Protein AF-A0A7S2K1K1-F1 (afdb_monomer_lite)

Foldseek 3Di:
DDDDPDPDPDDDPPPPDDCPDPQAAEDEDEDPVPPPPPPPDDPVVVVVVVVVVVVVVCVVCVVVRHDYAYQYDPPPVSCPPQCPPPDGGHNNVVVVSVVPGDDPPDDDDPPPVPPDDDPDDDDDDDDDDDDDDDDDDDDDDDDDDPDPDDDDDDPPPDDDDDDDDDDDDDDDDDDPVVVVVLVVLVVVLVVQVVVLVVVVVVVPDDPVVSVVSVVVSVVSVVVSVVVVCPPPPPPPPPPPDDD

pLDDT: mean 71.83, std 20.85, range [29.19, 96.38]

Organism: NCBI:txid163516

Radius of gyration: 29.03 Å; chains: 1; bounding box: 84×70×61 Å

Secondary structure (DSSP, 8-state):
--------S---S---S----S---EEEEE--TTS---TTS-HHHHHHHHHHHHHHHHHHHHHTT-EEEEE----TTGGGSSTT-SS--HHHHHHHHHHH---TT-------TTSSS-S--PPPPPPPPPPPP------------------------------------------HHHHHHHHHHHHHHHHHHHHHHHHHHTT-S-HHHHHHHHHHHHHHHHHHHHHS---------------

InterPro domains:
  IPR019341 Alpha/gamma-adaptin-binding protein p34 [PTHR14659] (58-236)

Sequence (243 aa):
CVKAFENNNNHNDNLVGCSYGDTLRLCIALDSGNDKHGKGVDENKAEAAYENEYGRRVLWCLDHGFEYIEACNLSDTSVLVGHDVREKEGFARVVEAIGSTIWTSATMHLNSSSSSRGAGNKPAAVPVAPPVNDVAAVVSKVAIAVDDDNNVSGNTCTYSARTTTTETEPIEFIDDTQTANALDSLEQLMGEAAAVRKEAMSGNLPDEVRRQRAEETAMKLVNLLGSMDFGDEEEEEDDDDST

Structure (mmCIF, N/CA/C/O backbone):
data_AF-A0A7S2K1K1-F1
#
_entry.id   AF-A0A7S2K1K1-F1
#
loop_
_atom_site.group_PDB
_atom_site.id
_atom_site.type_symbol
_atom_site.label_atom_id
_atom_site.label_alt_id
_atom_site.label_comp_id
_atom_site.label_asym_id
_atom_site.label_entity_id
_atom_site.label_seq_id
_atom_site.pdbx_PDB_ins_code
_atom_site.Cartn_x
_atom_site.Cartn_y
_atom_site.Cartn_z
_atom_site.occupancy
_atom_site.B_iso_or_equiv
_atom_site.auth_seq_id
_atom_site.auth_comp_id
_atom_site.auth_asym_id
_atom_site.auth_atom_id
_atom_site.pdbx_PDB_model_num
ATOM 1 N N . CYS A 1 1 ? -0.747 -10.594 10.096 1.00 33.66 1 CYS A N 1
ATOM 2 C CA . CYS A 1 1 ? 0.595 -11.185 10.279 1.00 33.66 1 CYS A CA 1
ATOM 3 C C . CYS A 1 1 ? 1.268 -11.107 8.916 1.00 33.66 1 CYS A C 1
ATOM 5 O O . CYS A 1 1 ? 0.915 -11.889 8.047 1.00 33.66 1 CYS A O 1
ATOM 7 N N . VAL A 1 2 ? 2.083 -10.080 8.677 1.00 32.81 2 VAL A N 1
ATOM 8 C CA . VAL A 1 2 ? 2.765 -9.894 7.388 1.00 32.81 2 VAL A CA 1
ATOM 9 C C . VAL A 1 2 ? 4.062 -10.690 7.477 1.00 32.81 2 VAL A C 1
ATOM 11 O O . VAL A 1 2 ? 4.930 -10.342 8.272 1.00 32.81 2 VAL A O 1
ATOM 14 N N . LYS A 1 3 ? 4.161 -11.807 6.754 1.00 39.03 3 LYS A N 1
ATOM 15 C CA . LYS A 1 3 ? 5.440 -12.493 6.548 1.00 39.03 3 LYS A CA 1
ATOM 16 C C . LYS A 1 3 ? 5.981 -12.021 5.207 1.00 39.03 3 LYS A C 1
ATOM 18 O O . LYS A 1 3 ? 5.348 -12.273 4.187 1.00 39.03 3 LYS A O 1
ATOM 23 N N . ALA A 1 4 ? 7.110 -11.320 5.227 1.00 39.53 4 ALA A N 1
ATOM 24 C CA . ALA A 1 4 ? 7.860 -11.037 4.013 1.00 39.53 4 ALA A CA 1
ATOM 25 C C . ALA A 1 4 ? 8.336 -12.372 3.421 1.00 39.53 4 ALA A C 1
ATOM 27 O O . ALA A 1 4 ? 8.880 -13.215 4.138 1.00 39.53 4 ALA A O 1
ATOM 28 N N . PHE A 1 5 ? 8.062 -12.584 2.137 1.00 45.78 5 PHE A N 1
ATOM 29 C CA . PHE A 1 5 ? 8.484 -13.772 1.407 1.00 45.78 5 PHE A CA 1
ATOM 30 C C . PHE A 1 5 ? 9.940 -13.556 0.979 1.00 45.78 5 PHE A C 1
ATOM 32 O O . PHE A 1 5 ? 10.219 -13.065 -0.109 1.00 45.78 5 PHE A O 1
ATOM 39 N N . GLU A 1 6 ? 10.889 -13.849 1.866 1.00 42.34 6 GLU A N 1
ATOM 40 C CA . GLU A 1 6 ? 12.283 -13.979 1.445 1.00 42.34 6 GLU A CA 1
ATOM 41 C C . GLU A 1 6 ? 12.407 -15.258 0.615 1.00 42.34 6 GLU A C 1
ATOM 43 O O . GLU A 1 6 ? 11.889 -16.308 0.998 1.00 42.34 6 GLU A O 1
ATOM 48 N N . ASN A 1 7 ? 13.064 -15.153 -0.540 1.00 41.31 7 ASN A N 1
ATOM 49 C CA . ASN A 1 7 ? 13.164 -16.179 -1.578 1.00 41.31 7 ASN A CA 1
ATOM 50 C C . ASN A 1 7 ? 14.072 -17.354 -1.147 1.00 41.31 7 ASN A C 1
ATOM 52 O O . ASN A 1 7 ? 15.101 -17.641 -1.757 1.00 41.31 7 ASN A O 1
ATOM 56 N N . ASN A 1 8 ? 13.722 -18.009 -0.041 1.00 37.44 8 ASN A N 1
ATOM 57 C CA . ASN A 1 8 ? 14.416 -19.157 0.515 1.00 37.44 8 ASN A CA 1
ATOM 58 C C . ASN A 1 8 ? 13.639 -20.419 0.126 1.00 37.44 8 ASN A C 1
ATOM 60 O O . ASN A 1 8 ? 12.595 -20.723 0.698 1.00 37.44 8 ASN A O 1
ATOM 64 N N . ASN A 1 9 ? 14.178 -21.179 -0.831 1.00 43.47 9 ASN A N 1
ATOM 65 C CA . ASN A 1 9 ? 13.639 -22.444 -1.364 1.00 43.47 9 ASN A CA 1
ATOM 66 C C . ASN A 1 9 ? 13.550 -23.606 -0.340 1.00 43.47 9 ASN A C 1
ATOM 68 O O . ASN A 1 9 ? 13.491 -24.769 -0.724 1.00 43.47 9 ASN A O 1
ATOM 72 N N . ASN A 1 10 ? 13.520 -23.317 0.962 1.00 48.47 10 ASN A N 1
ATOM 73 C CA . ASN A 1 10 ? 13.411 -24.293 2.041 1.00 48.47 10 ASN A CA 1
ATOM 74 C C . ASN A 1 10 ? 12.290 -23.883 3.015 1.00 48.47 10 ASN A C 1
ATOM 76 O O . ASN A 1 10 ? 12.566 -23.296 4.062 1.00 48.47 10 ASN A O 1
ATOM 80 N N . HIS A 1 11 ? 11.026 -24.194 2.714 1.00 49.00 11 HIS A N 1
ATOM 81 C CA . HIS A 1 11 ? 9.906 -24.046 3.660 1.00 49.00 11 HIS A CA 1
ATOM 82 C C . HIS A 1 11 ? 9.005 -25.289 3.598 1.00 49.00 11 HIS A C 1
ATOM 84 O O . HIS A 1 11 ? 8.511 -25.628 2.536 1.00 49.00 11 HIS A O 1
ATOM 90 N N . ASN A 1 12 ? 8.979 -26.131 4.639 1.00 43.66 12 ASN A N 1
ATOM 91 C CA . ASN A 1 12 ? 8.217 -26.016 5.901 1.00 43.66 12 ASN A CA 1
ATOM 92 C C . ASN A 1 12 ? 6.714 -26.327 5.737 1.00 43.66 12 ASN A C 1
ATOM 94 O O . ASN A 1 12 ? 5.871 -25.444 5.851 1.00 43.66 12 ASN A O 1
ATOM 98 N N . ASP A 1 13 ? 6.394 -27.619 5.610 1.00 52.94 13 ASP A N 1
ATOM 99 C CA . ASP A 1 13 ? 5.030 -28.188 5.576 1.00 52.94 13 ASP A CA 1
ATOM 100 C C . ASP A 1 13 ? 4.285 -28.199 6.934 1.00 52.94 13 ASP A C 1
ATOM 102 O O . ASP A 1 13 ? 3.216 -28.786 7.068 1.00 52.94 13 ASP A O 1
ATOM 106 N N . ASN A 1 14 ? 4.801 -27.550 7.981 1.00 45.47 14 ASN A N 1
ATOM 107 C CA . ASN A 1 14 ? 4.240 -27.658 9.339 1.00 45.47 14 ASN A CA 1
ATOM 108 C C . ASN A 1 14 ? 3.249 -26.541 9.730 1.00 45.47 14 ASN A C 1
ATOM 110 O O . ASN A 1 14 ? 3.096 -26.228 10.908 1.00 45.47 14 ASN A O 1
ATOM 114 N N . LEU A 1 15 ? 2.526 -25.957 8.770 1.00 54.81 15 LEU A N 1
ATOM 115 C CA . LEU A 1 15 ? 1.433 -24.996 9.028 1.00 54.81 15 LEU A CA 1
ATOM 116 C C . LEU A 1 15 ? 0.057 -25.666 9.229 1.00 54.81 15 LEU A C 1
ATOM 118 O O . LEU A 1 15 ? -0.988 -25.028 9.110 1.00 54.81 15 LEU A O 1
ATOM 122 N N . VAL A 1 16 ? 0.048 -26.952 9.585 1.00 53.56 16 VAL A N 1
ATOM 123 C CA . VAL A 1 16 ? -1.156 -27.718 9.922 1.00 53.56 16 VAL A CA 1
ATOM 124 C C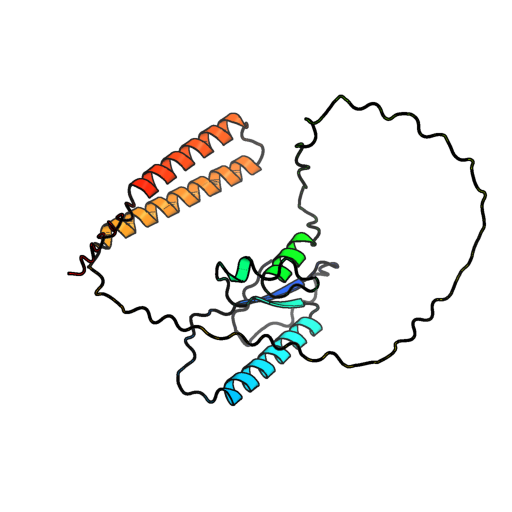 . VAL A 1 16 ? -1.546 -27.422 11.373 1.00 53.56 16 VAL A C 1
ATOM 126 O O . VAL A 1 16 ? -1.010 -28.026 12.297 1.00 53.56 16 VAL A O 1
ATOM 129 N N . GLY A 1 17 ? -2.476 -26.493 11.612 1.00 48.97 17 GLY A N 1
ATOM 130 C CA . GLY A 1 17 ? -3.111 -26.434 12.937 1.00 48.97 17 GLY A CA 1
ATOM 131 C C . GLY A 1 17 ? -3.911 -25.190 13.295 1.00 48.97 17 GLY A C 1
ATOM 132 O O . GLY A 1 17 ? -4.811 -25.284 14.124 1.00 48.97 17 GLY A O 1
ATOM 133 N N . CYS A 1 18 ? -3.661 -24.040 12.673 1.00 50.69 18 CYS A N 1
ATOM 134 C CA . CYS A 1 18 ? -4.525 -22.882 12.882 1.00 50.69 18 CYS A CA 1
ATOM 135 C C . CYS A 1 18 ? -5.616 -22.891 11.815 1.00 50.69 18 CYS A C 1
ATOM 137 O O . CYS A 1 18 ? -5.349 -22.599 10.652 1.00 50.69 18 CYS A O 1
ATOM 139 N N . SER A 1 19 ? -6.854 -23.212 12.199 1.00 51.00 19 SER A N 1
ATOM 140 C CA . SER A 1 19 ? -8.027 -22.885 11.387 1.00 51.00 19 SER A CA 1
ATOM 141 C C . SER A 1 19 ? -8.177 -21.362 11.384 1.00 51.00 19 SER A C 1
ATOM 143 O O . SER A 1 19 ? -8.942 -20.791 12.162 1.00 51.00 19 SER A O 1
ATOM 145 N N . TYR A 1 20 ? -7.373 -20.673 10.577 1.00 53.81 20 TYR A N 1
ATOM 146 C CA . TYR A 1 20 ? -7.657 -19.285 10.249 1.00 53.81 20 TYR A CA 1
ATOM 147 C C . TYR A 1 20 ? -9.044 -19.308 9.608 1.00 53.81 20 TYR A C 1
ATOM 149 O O . TYR A 1 20 ? -9.247 -20.070 8.662 1.00 53.81 20 TYR A O 1
ATOM 157 N N . GLY A 1 21 ? -10.003 -18.586 10.189 1.00 58.19 21 GLY A N 1
ATOM 158 C CA . GLY A 1 21 ? -11.370 -18.545 9.675 1.00 58.19 21 GLY A CA 1
ATOM 159 C C . GLY A 1 21 ? -11.429 -17.996 8.246 1.00 58.19 21 GLY A C 1
ATOM 160 O O . GLY A 1 21 ? -10.398 -17.772 7.614 1.00 58.19 21 GLY A O 1
ATOM 161 N N . ASP A 1 22 ? -12.640 -17.702 7.776 1.00 66.94 22 ASP A N 1
ATOM 162 C CA . ASP A 1 22 ? -12.968 -17.094 6.466 1.00 66.94 22 ASP A CA 1
ATOM 163 C C . ASP A 1 22 ? -12.322 -15.711 6.198 1.00 66.94 22 ASP A C 1
ATOM 165 O O . ASP A 1 22 ? -12.722 -14.963 5.311 1.00 66.94 22 ASP A O 1
ATOM 169 N N . THR A 1 23 ? -11.315 -15.326 6.978 1.00 73.12 23 THR A N 1
ATOM 170 C CA . THR A 1 23 ? -10.500 -14.140 6.755 1.00 73.12 23 THR A CA 1
ATOM 171 C C . THR A 1 23 ? -9.715 -14.253 5.456 1.00 73.12 23 THR A C 1
ATOM 173 O O . THR A 1 23 ? -8.912 -15.174 5.284 1.00 73.12 23 THR A O 1
ATOM 176 N N . LEU A 1 24 ? -9.919 -13.259 4.593 1.00 81.69 24 LEU A N 1
ATOM 177 C CA . LEU A 1 24 ? -9.188 -13.045 3.354 1.00 81.69 24 LEU A CA 1
ATOM 178 C C . LEU A 1 24 ? -7.673 -13.095 3.595 1.00 81.69 24 LEU A C 1
ATOM 180 O O . LEU A 1 24 ? -7.156 -12.471 4.528 1.00 81.69 24 LEU A O 1
ATOM 184 N N . ARG A 1 25 ? -6.957 -13.841 2.750 1.00 89.06 25 ARG A N 1
ATOM 185 C CA . ARG A 1 25 ? -5.499 -13.968 2.811 1.00 89.06 25 ARG A CA 1
ATOM 186 C C . ARG A 1 25 ? -4.907 -13.418 1.526 1.00 89.06 25 ARG A C 1
ATOM 188 O O . ARG A 1 25 ? -5.223 -13.906 0.450 1.00 89.06 25 ARG A O 1
ATOM 195 N N . LEU A 1 26 ? -4.045 -12.417 1.648 1.00 92.88 26 LEU A N 1
ATOM 196 C CA . LEU A 1 26 ? -3.408 -11.768 0.505 1.00 92.88 26 LEU A CA 1
ATOM 197 C C . LEU A 1 26 ? -1.950 -12.214 0.394 1.00 92.88 26 LEU A C 1
ATOM 199 O O . LEU A 1 26 ? -1.232 -12.235 1.398 1.00 92.88 26 LEU A O 1
ATOM 203 N N . CYS A 1 27 ? -1.515 -12.537 -0.820 1.00 94.25 27 CYS A N 1
ATOM 204 C CA . CYS A 1 27 ? -0.112 -12.662 -1.190 1.00 94.25 27 CYS A CA 1
ATOM 205 C C . CYS A 1 27 ? 0.227 -11.497 -2.120 1.00 94.25 27 CYS A C 1
ATOM 207 O O . CYS A 1 27 ? -0.279 -11.426 -3.236 1.00 94.25 27 CYS A O 1
ATOM 209 N N . ILE A 1 28 ? 1.034 -10.556 -1.631 1.00 94.69 28 ILE A N 1
ATOM 210 C CA . ILE A 1 28 ? 1.344 -9.318 -2.347 1.00 94.69 28 ILE A CA 1
ATOM 211 C C . ILE A 1 28 ? 2.775 -9.417 -2.865 1.00 94.69 28 ILE A C 1
ATOM 213 O O . ILE A 1 28 ? 3.712 -9.513 -2.068 1.00 94.69 28 ILE A O 1
ATOM 217 N N . ALA A 1 29 ? 2.938 -9.390 -4.184 1.00 92.62 29 ALA A N 1
ATOM 218 C CA . A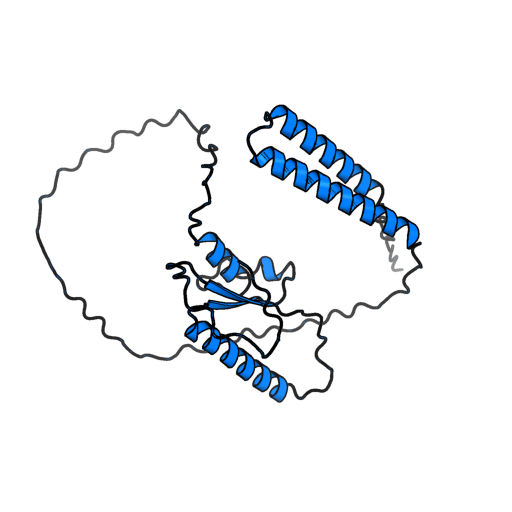LA A 1 29 ? 4.245 -9.241 -4.809 1.00 92.62 29 ALA A CA 1
ATOM 219 C C . ALA A 1 29 ? 4.567 -7.750 -4.944 1.00 92.62 29 ALA A C 1
ATOM 221 O O . ALA A 1 29 ? 3.758 -6.991 -5.475 1.00 92.62 29 ALA A O 1
ATOM 222 N N . LEU A 1 30 ? 5.734 -7.344 -4.440 1.00 90.00 30 LEU A N 1
ATOM 223 C CA . LEU A 1 30 ? 6.257 -5.988 -4.576 1.00 90.00 30 LEU A CA 1
ATOM 224 C C . LEU A 1 30 ? 7.397 -6.016 -5.584 1.00 90.00 30 LEU A C 1
ATOM 226 O O . LEU A 1 30 ? 8.400 -6.695 -5.355 1.00 90.00 30 LEU A O 1
ATOM 230 N N . ASP A 1 31 ? 7.242 -5.276 -6.676 1.00 83.31 31 ASP A N 1
ATOM 231 C CA . ASP A 1 31 ? 8.334 -5.080 -7.618 1.00 83.31 31 ASP A CA 1
ATOM 232 C C . ASP A 1 31 ? 9.212 -3.919 -7.141 1.00 83.31 31 ASP A C 1
ATOM 234 O O . ASP A 1 31 ? 8.763 -2.774 -7.012 1.00 83.31 31 ASP A O 1
ATOM 238 N N . SER A 1 32 ? 10.468 -4.230 -6.832 1.00 76.19 32 SER A N 1
ATOM 239 C CA . SER A 1 32 ? 11.470 -3.218 -6.520 1.00 76.19 32 SER A CA 1
ATOM 240 C C . SER A 1 32 ? 11.936 -2.644 -7.849 1.00 76.19 32 SER A C 1
ATOM 242 O O . SER A 1 32 ? 12.931 -3.106 -8.397 1.00 76.19 32 SER A O 1
ATOM 244 N N . GLY A 1 33 ? 11.227 -1.641 -8.374 1.00 65.69 33 GLY A N 1
ATOM 245 C CA . GLY A 1 33 ? 11.488 -1.008 -9.679 1.00 65.69 33 GLY A CA 1
ATOM 246 C C . GLY A 1 33 ? 12.890 -0.396 -9.887 1.00 65.69 33 GLY A C 1
ATOM 247 O O . GLY A 1 33 ? 13.098 0.355 -10.835 1.00 65.69 33 GLY A O 1
ATOM 248 N N . ASN A 1 34 ? 13.856 -0.700 -9.017 1.00 61.84 34 ASN A N 1
ATOM 249 C CA . ASN A 1 34 ? 15.268 -0.356 -9.128 1.00 61.84 34 ASN A CA 1
ATOM 250 C C . ASN A 1 34 ? 16.073 -1.307 -10.019 1.00 61.84 34 ASN A C 1
ATOM 252 O O . ASN A 1 34 ? 17.198 -0.959 -10.394 1.00 61.84 34 ASN A O 1
ATOM 256 N N . ASP A 1 35 ? 15.524 -2.459 -10.405 1.00 57.12 35 ASP A N 1
ATOM 257 C CA . ASP A 1 35 ? 16.203 -3.355 -11.335 1.00 57.12 35 ASP A CA 1
ATOM 258 C C . ASP A 1 35 ? 16.034 -2.829 -12.760 1.00 57.12 35 ASP A C 1
ATOM 260 O O . ASP A 1 35 ? 15.178 -3.248 -13.543 1.00 57.12 35 ASP A O 1
ATOM 264 N N . LYS A 1 36 ? 16.889 -1.850 -13.083 1.00 51.69 36 LYS A N 1
ATOM 265 C CA . LYS A 1 36 ? 17.152 -1.373 -14.440 1.00 51.69 36 LYS A CA 1
ATOM 266 C C . LYS A 1 36 ? 17.254 -2.600 -15.336 1.00 51.69 36 LYS A C 1
ATOM 268 O O . LYS A 1 36 ? 18.247 -3.322 -15.255 1.00 51.69 36 LYS A O 1
ATOM 273 N N . HIS A 1 37 ? 16.226 -2.820 -16.159 1.00 51.69 37 HIS A N 1
ATOM 274 C CA . HIS A 1 37 ? 16.197 -3.850 -17.188 1.00 51.69 37 HIS A CA 1
ATOM 275 C C . HIS A 1 37 ? 17.573 -3.905 -17.841 1.00 51.69 37 HIS A C 1
ATOM 277 O O . HIS A 1 37 ? 18.008 -2.938 -18.475 1.00 51.69 37 HIS A O 1
ATOM 283 N N . GLY A 1 38 ? 18.297 -4.997 -17.583 1.00 56.53 38 GLY A N 1
ATOM 284 C CA . GLY A 1 38 ? 19.647 -5.182 -18.081 1.00 56.53 38 GLY A CA 1
ATOM 285 C C . GLY A 1 38 ? 19.607 -5.027 -19.592 1.00 56.53 38 GLY A C 1
ATOM 286 O O . GLY A 1 38 ? 19.052 -5.878 -20.284 1.00 56.53 38 GLY A O 1
ATOM 287 N N . LYS A 1 39 ? 20.139 -3.908 -20.095 1.00 60.94 39 LYS A N 1
ATOM 288 C CA . LYS A 1 39 ? 20.197 -3.611 -21.527 1.00 60.94 39 LYS A CA 1
ATOM 289 C C . LYS A 1 39 ? 20.859 -4.796 -22.234 1.00 60.94 39 LYS A C 1
ATOM 291 O O . LYS A 1 39 ? 22.066 -4.980 -22.101 1.00 60.94 39 LYS A O 1
ATOM 296 N N . GLY A 1 40 ? 20.076 -5.587 -22.969 1.00 68.19 40 GLY A N 1
ATOM 297 C CA . GLY A 1 40 ? 20.585 -6.656 -23.833 1.00 68.19 40 GLY A CA 1
ATOM 298 C C . GLY A 1 40 ? 20.019 -8.061 -23.619 1.00 68.19 40 GLY A C 1
ATOM 299 O O . GLY A 1 40 ? 20.523 -8.983 -24.256 1.00 68.19 40 GLY A O 1
ATOM 300 N N . VAL A 1 41 ? 19.010 -8.266 -22.767 1.00 70.50 41 VAL A N 1
ATOM 301 C CA . VAL A 1 41 ? 18.261 -9.538 -22.757 1.00 70.50 41 VAL A CA 1
ATOM 302 C C . VAL A 1 41 ? 17.158 -9.479 -23.814 1.00 70.50 41 VAL A C 1
ATOM 304 O O . VAL A 1 41 ? 16.455 -8.478 -23.897 1.00 70.50 41 VAL A O 1
ATOM 307 N N . ASP A 1 42 ? 17.012 -10.540 -24.617 1.00 85.25 42 ASP A N 1
ATOM 308 C CA . ASP A 1 42 ? 15.894 -10.697 -25.558 1.00 85.25 42 ASP A CA 1
ATOM 309 C C . ASP A 1 42 ? 14.557 -10.494 -24.824 1.00 85.25 42 ASP A C 1
ATOM 311 O O . ASP A 1 42 ? 14.186 -11.318 -23.983 1.00 85.25 42 ASP A O 1
ATOM 315 N N . GLU A 1 43 ? 13.830 -9.421 -25.150 1.00 85.12 43 GLU A N 1
ATOM 316 C CA . GLU A 1 43 ? 12.567 -9.024 -24.498 1.00 85.12 43 GLU A CA 1
ATOM 317 C C . GLU A 1 43 ? 11.557 -10.179 -24.471 1.00 85.12 43 GLU A C 1
ATOM 319 O O . GLU A 1 43 ? 11.018 -10.513 -23.420 1.00 85.12 43 GLU A O 1
ATOM 324 N N . ASN A 1 44 ? 11.431 -10.902 -25.588 1.00 85.88 44 ASN A N 1
ATOM 325 C CA . ASN A 1 44 ? 10.557 -12.074 -25.707 1.00 85.88 44 ASN A CA 1
ATOM 326 C C . ASN A 1 44 ? 10.895 -13.187 -24.699 1.00 85.88 44 ASN A C 1
ATOM 328 O O . ASN A 1 44 ? 10.025 -13.934 -24.254 1.00 85.88 44 ASN A O 1
ATOM 332 N N . LYS A 1 45 ? 12.179 -13.347 -24.354 1.00 88.88 45 LYS A N 1
ATOM 333 C CA . LYS A 1 45 ? 12.614 -14.364 -23.390 1.00 88.88 45 LYS A CA 1
ATOM 334 C C . LYS A 1 45 ? 12.361 -13.906 -21.955 1.00 88.88 45 LYS A C 1
ATOM 336 O O . LYS A 1 45 ? 12.058 -14.746 -21.109 1.00 88.88 45 LYS A O 1
ATOM 341 N N . ALA A 1 46 ? 12.499 -12.608 -21.686 1.00 85.81 46 ALA A N 1
ATOM 342 C CA . ALA A 1 46 ? 12.185 -12.025 -20.387 1.00 85.81 46 ALA A CA 1
ATOM 343 C C . ALA A 1 46 ? 10.678 -12.101 -20.095 1.00 85.81 46 ALA A C 1
ATOM 345 O O . ALA A 1 46 ? 10.299 -12.529 -19.008 1.00 85.81 46 ALA A O 1
ATOM 346 N N . GLU A 1 47 ? 9.838 -11.800 -21.088 1.00 87.31 47 GLU A N 1
ATOM 347 C CA . GLU A 1 47 ? 8.377 -11.888 -20.990 1.00 87.31 47 GLU A CA 1
ATOM 348 C C . GLU A 1 47 ? 7.913 -13.322 -20.697 1.00 87.31 47 GLU A C 1
ATOM 350 O O . GLU A 1 47 ? 7.235 -13.562 -19.700 1.00 87.31 47 GLU A O 1
ATOM 355 N N . ALA A 1 48 ? 8.387 -14.310 -21.464 1.00 91.62 48 ALA A N 1
ATOM 356 C CA . ALA A 1 48 ? 8.041 -15.714 -21.226 1.00 91.62 48 ALA A CA 1
ATOM 357 C C . ALA A 1 48 ? 8.500 -16.227 -19.845 1.00 91.62 48 ALA A C 1
ATOM 359 O O . ALA A 1 48 ? 7.847 -17.077 -19.234 1.00 91.62 48 ALA A O 1
ATOM 360 N N . ALA A 1 49 ? 9.641 -15.740 -19.343 1.00 89.00 49 ALA A N 1
ATOM 361 C CA . ALA A 1 49 ? 10.120 -16.082 -18.005 1.00 89.00 49 ALA A CA 1
ATOM 362 C C . ALA A 1 49 ? 9.251 -15.444 -16.909 1.00 89.00 49 ALA A C 1
ATOM 364 O O . ALA A 1 49 ? 8.951 -16.104 -15.911 1.00 89.00 49 ALA A O 1
ATOM 365 N N . TYR A 1 50 ? 8.830 -14.195 -17.111 1.00 89.44 50 TYR A N 1
ATOM 366 C CA . TYR A 1 50 ? 7.936 -13.477 -16.212 1.00 89.44 50 TYR A CA 1
ATOM 367 C C . TYR A 1 50 ? 6.551 -14.134 -16.144 1.00 89.44 50 TYR A C 1
ATOM 369 O O . TYR A 1 50 ? 6.091 -14.433 -15.045 1.00 89.44 50 TYR A O 1
ATOM 377 N N . GLU A 1 51 ? 5.933 -14.469 -17.281 1.00 91.38 51 GLU A N 1
ATOM 378 C CA . GLU A 1 51 ? 4.625 -15.144 -17.316 1.00 91.38 51 GLU A CA 1
ATOM 379 C C . GLU A 1 51 ? 4.648 -16.512 -16.617 1.00 91.38 51 GLU A C 1
ATOM 381 O O . GLU A 1 51 ? 3.719 -16.868 -15.888 1.00 91.38 51 GLU A O 1
ATOM 386 N N . ASN A 1 52 ? 5.723 -17.287 -16.802 1.00 93.25 52 ASN A N 1
ATOM 387 C CA . ASN A 1 52 ? 5.879 -18.588 -16.149 1.00 93.25 52 ASN A CA 1
ATOM 388 C C . ASN A 1 52 ? 5.969 -18.437 -14.624 1.00 93.25 52 ASN A C 1
ATOM 390 O O . ASN A 1 52 ? 5.282 -19.132 -13.871 1.00 93.25 52 ASN A O 1
ATOM 394 N N . GLU A 1 53 ? 6.782 -17.487 -14.167 1.00 89.94 53 GLU A N 1
ATOM 395 C CA . GLU A 1 53 ? 6.947 -17.203 -12.747 1.00 89.94 53 GLU A CA 1
ATOM 396 C C . GLU A 1 53 ? 5.665 -16.623 -12.125 1.00 89.94 53 GLU A C 1
ATOM 398 O O . GLU A 1 53 ? 5.287 -17.022 -11.020 1.00 89.94 53 GLU A O 1
ATOM 403 N N . TYR A 1 54 ? 4.954 -15.754 -12.847 1.00 92.50 54 TYR A N 1
ATOM 404 C CA . TYR A 1 54 ? 3.633 -15.253 -12.468 1.00 92.50 54 TYR A CA 1
ATOM 405 C C . TYR A 1 54 ? 2.639 -16.409 -12.292 1.00 92.50 54 TYR A C 1
ATOM 407 O O . TYR A 1 54 ? 2.061 -16.571 -11.214 1.00 92.50 54 TYR A O 1
ATOM 415 N N . GLY A 1 55 ? 2.511 -17.283 -13.297 1.00 95.06 55 GLY A N 1
ATOM 416 C CA . GLY A 1 55 ? 1.620 -18.444 -13.243 1.00 95.06 55 GLY A CA 1
ATOM 417 C C . GLY A 1 55 ? 1.945 -19.382 -12.078 1.00 95.06 55 GLY A C 1
ATOM 418 O O . GLY A 1 55 ? 1.043 -19.840 -11.372 1.00 95.06 55 GLY A O 1
ATOM 419 N N . ARG A 1 56 ? 3.235 -19.608 -11.804 1.00 95.81 56 ARG A N 1
ATOM 420 C CA . ARG A 1 56 ? 3.695 -20.410 -10.661 1.00 95.81 56 ARG A CA 1
ATOM 421 C C . ARG A 1 56 ? 3.254 -19.813 -9.321 1.00 95.81 56 ARG A C 1
ATOM 423 O O . ARG A 1 56 ? 2.801 -20.555 -8.448 1.00 95.81 56 ARG A O 1
ATOM 430 N N . ARG A 1 57 ? 3.377 -18.492 -9.146 1.00 93.19 57 ARG A N 1
ATOM 431 C CA . ARG A 1 57 ? 2.976 -17.790 -7.912 1.00 93.19 57 ARG A CA 1
ATOM 432 C C . ARG A 1 57 ? 1.465 -17.797 -7.718 1.00 93.19 57 ARG A C 1
ATOM 434 O O . ARG A 1 57 ? 1.008 -18.075 -6.610 1.00 93.19 57 ARG A O 1
ATOM 441 N N . VAL A 1 58 ? 0.704 -17.551 -8.785 1.00 95.12 58 VAL A N 1
ATOM 442 C CA . VAL A 1 58 ? -0.765 -17.573 -8.754 1.00 95.12 58 VAL A CA 1
ATOM 443 C C . VAL A 1 58 ? -1.277 -18.955 -8.355 1.00 95.12 58 VAL A C 1
ATOM 445 O O . VAL A 1 58 ? -2.055 -19.058 -7.409 1.00 95.12 58 VAL A O 1
ATOM 448 N N . LEU A 1 59 ? -0.800 -20.019 -9.011 1.00 94.50 59 LEU A N 1
ATOM 449 C CA . LEU A 1 59 ? -1.207 -21.392 -8.690 1.00 94.50 59 LEU A CA 1
ATOM 450 C C . LEU A 1 59 ? -0.882 -21.756 -7.239 1.00 94.50 59 LEU A C 1
ATOM 452 O O . LEU A 1 59 ? -1.740 -22.278 -6.531 1.00 94.50 59 LEU A O 1
ATOM 456 N N . TRP A 1 60 ? 0.315 -21.399 -6.765 1.00 94.31 60 TRP A N 1
ATOM 457 C CA . TRP A 1 60 ? 0.683 -21.623 -5.369 1.00 94.31 60 TRP A CA 1
ATOM 458 C C . TRP A 1 60 ? -0.265 -20.901 -4.403 1.00 94.31 60 TRP A C 1
ATOM 460 O O . TRP A 1 60 ? -0.692 -21.488 -3.409 1.00 94.31 60 TRP A O 1
ATOM 470 N N . CYS A 1 61 ? -0.633 -19.649 -4.692 1.00 94.81 61 CYS A N 1
ATOM 471 C CA . CYS A 1 61 ? -1.566 -18.895 -3.856 1.00 94.81 61 CYS A CA 1
ATOM 472 C C . CYS A 1 61 ? -2.947 -19.555 -3.815 1.00 94.81 61 CYS A C 1
ATOM 474 O O . CYS A 1 61 ? -3.488 -19.744 -2.724 1.00 94.81 61 CYS A O 1
ATOM 476 N N . LEU A 1 62 ? -3.474 -19.980 -4.968 1.00 90.00 62 LEU A N 1
ATOM 477 C CA . LEU A 1 62 ? -4.765 -20.667 -5.060 1.00 90.00 62 LEU A CA 1
ATOM 478 C C . LEU A 1 62 ? -4.785 -21.963 -4.239 1.00 90.00 62 LEU A C 1
ATOM 480 O O . LEU A 1 62 ? -5.709 -22.163 -3.449 1.00 90.00 62 LEU A O 1
ATOM 484 N N . ASP A 1 63 ? -3.737 -22.784 -4.345 1.00 93.06 63 ASP A N 1
ATOM 485 C CA . ASP A 1 63 ? -3.615 -24.047 -3.601 1.00 93.06 63 ASP A CA 1
ATOM 486 C C . ASP A 1 63 ? -3.612 -23.846 -2.076 1.00 93.06 63 ASP A C 1
ATOM 488 O O . ASP A 1 63 ? -4.001 -24.734 -1.315 1.00 93.06 63 ASP A O 1
ATOM 492 N N . HIS A 1 64 ? -3.205 -22.662 -1.612 1.00 90.38 64 HIS A N 1
ATOM 493 C CA . HIS A 1 64 ? -3.085 -22.332 -0.192 1.00 90.38 64 HIS A CA 1
ATOM 494 C C . HIS A 1 64 ? -4.186 -21.380 0.312 1.00 90.38 64 HIS A C 1
ATOM 496 O O . HIS A 1 64 ? -4.164 -20.965 1.480 1.00 90.38 64 HIS A O 1
ATOM 502 N N . GLY A 1 65 ? -5.158 -21.045 -0.543 1.00 89.62 65 GLY A N 1
ATOM 503 C CA . GLY A 1 65 ? -6.258 -20.136 -0.216 1.00 89.62 65 GLY A CA 1
ATOM 504 C C . GLY A 1 65 ? -5.809 -18.687 -0.012 1.00 89.62 65 GLY A C 1
ATOM 505 O O . GLY A 1 65 ? -6.339 -18.001 0.864 1.00 89.62 65 GLY A O 1
ATOM 506 N N . PHE A 1 66 ? -4.806 -18.243 -0.768 1.00 93.88 66 PHE A N 1
ATOM 507 C CA . PHE A 1 66 ? -4.393 -16.847 -0.880 1.00 93.88 66 PHE A CA 1
ATOM 508 C C . PHE A 1 66 ? -4.869 -16.254 -2.207 1.00 93.88 66 PHE A C 1
ATOM 510 O O . PHE A 1 66 ? -4.869 -16.916 -3.242 1.00 93.88 66 PHE A O 1
ATOM 517 N N . GLU A 1 67 ? -5.206 -14.971 -2.183 1.00 93.62 67 GLU A N 1
ATOM 518 C CA . GLU A 1 67 ? -5.368 -14.148 -3.375 1.00 93.62 67 GLU A CA 1
ATOM 519 C C . GLU A 1 67 ? -4.013 -13.526 -3.730 1.00 93.62 67 GLU A C 1
ATOM 521 O O . GLU A 1 67 ? -3.416 -12.824 -2.907 1.00 93.62 67 GLU A O 1
ATOM 526 N N . TYR A 1 68 ? -3.508 -13.814 -4.930 1.00 95.62 68 TYR A N 1
ATOM 527 C CA . TYR A 1 68 ? -2.280 -13.205 -5.436 1.00 95.62 68 TYR A CA 1
ATOM 528 C C . TYR A 1 68 ? -2.589 -11.824 -6.010 1.00 95.62 68 TYR A C 1
ATOM 530 O O . TYR A 1 68 ? -3.438 -11.696 -6.889 1.00 95.62 68 TYR A O 1
ATOM 538 N N . ILE A 1 69 ? -1.891 -10.801 -5.522 1.00 94.81 69 ILE A N 1
ATOM 539 C CA . ILE A 1 69 ? -1.989 -9.434 -6.026 1.00 94.81 69 ILE A CA 1
ATOM 540 C C . ILE A 1 69 ? -0.593 -8.975 -6.408 1.00 94.81 69 ILE A C 1
ATOM 542 O O . ILE A 1 69 ? 0.324 -8.934 -5.583 1.00 94.81 69 ILE A O 1
ATOM 546 N N . GLU A 1 70 ? -0.448 -8.575 -7.660 1.00 92.00 70 GLU A N 1
ATOM 547 C CA . GLU A 1 70 ? 0.755 -7.915 -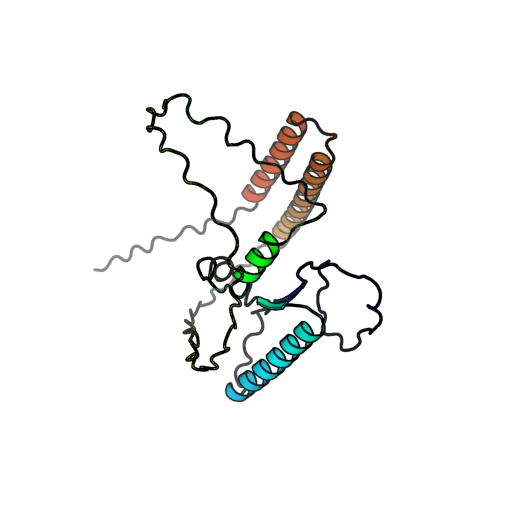8.123 1.00 92.00 70 GLU A CA 1
ATOM 548 C C . GLU A 1 70 ? 0.642 -6.419 -7.842 1.00 92.00 70 GLU A C 1
ATOM 550 O O . GLU A 1 70 ? -0.010 -5.667 -8.565 1.00 92.00 70 GLU A O 1
ATOM 555 N N . ALA A 1 71 ? 1.222 -5.982 -6.727 1.00 81.75 71 ALA A N 1
ATOM 556 C CA . ALA A 1 71 ? 1.306 -4.569 -6.406 1.00 81.75 71 ALA A CA 1
ATOM 557 C C . ALA A 1 71 ? 2.544 -4.004 -7.108 1.00 81.75 71 ALA A C 1
ATOM 559 O O . ALA A 1 71 ? 3.613 -3.851 -6.513 1.00 81.75 71 ALA A O 1
ATOM 560 N N . CYS A 1 72 ? 2.395 -3.740 -8.407 1.00 67.44 72 CYS A N 1
ATOM 561 C CA . CYS A 1 72 ? 3.422 -3.062 -9.185 1.00 67.44 72 CYS A CA 1
ATOM 562 C C . CYS A 1 72 ? 3.730 -1.700 -8.556 1.00 67.44 72 CYS A C 1
ATOM 564 O O . CYS A 1 72 ? 2.804 -0.962 -8.226 1.00 67.44 72 CYS A O 1
ATOM 566 N N . ASN A 1 73 ? 5.030 -1.420 -8.415 1.00 71.56 73 ASN A N 1
ATOM 567 C CA . ASN A 1 73 ? 5.669 -0.147 -8.075 1.00 71.56 73 ASN A CA 1
ATOM 568 C C . ASN A 1 73 ? 4.851 0.765 -7.142 1.00 71.56 73 ASN A C 1
ATOM 570 O O . ASN A 1 73 ? 3.935 1.440 -7.592 1.00 71.56 73 ASN A O 1
ATOM 574 N N . LEU A 1 74 ? 5.228 0.858 -5.863 1.00 82.69 74 LEU A N 1
ATOM 575 C CA . LEU A 1 74 ? 4.627 1.765 -4.867 1.00 82.69 74 LEU A CA 1
ATOM 576 C C . LEU A 1 74 ? 4.941 3.257 -5.125 1.00 82.69 74 LEU A C 1
ATOM 578 O O . LEU A 1 74 ? 5.106 4.025 -4.181 1.00 82.69 74 LEU A O 1
ATOM 582 N N . SER A 1 75 ? 5.060 3.676 -6.386 1.00 85.81 75 SER A N 1
ATOM 583 C CA . SER A 1 75 ? 5.199 5.081 -6.743 1.00 85.81 75 SER A CA 1
ATOM 584 C C . SER A 1 75 ? 3.956 5.862 -6.319 1.00 85.81 75 SER A C 1
ATOM 586 O O . SER A 1 75 ? 2.834 5.363 -6.398 1.00 85.81 75 SER A O 1
ATOM 588 N N . ASP A 1 76 ? 4.127 7.127 -5.940 1.00 86.38 76 ASP A N 1
ATOM 589 C CA . ASP A 1 76 ? 3.010 7.981 -5.500 1.00 86.38 76 ASP A CA 1
ATOM 590 C C . ASP A 1 76 ? 1.883 8.072 -6.543 1.00 86.38 76 ASP A C 1
ATOM 592 O O . ASP A 1 76 ? 0.706 8.214 -6.217 1.00 86.38 76 ASP A O 1
ATOM 596 N N . THR A 1 77 ? 2.236 7.925 -7.820 1.00 86.38 77 THR A N 1
ATOM 597 C CA . THR A 1 77 ? 1.287 7.879 -8.932 1.00 86.38 77 THR A CA 1
ATOM 598 C C . THR A 1 77 ? 0.451 6.600 -8.960 1.00 86.38 77 THR A C 1
ATOM 600 O O . THR A 1 77 ? -0.746 6.683 -9.228 1.00 86.38 77 THR A O 1
ATOM 603 N N . SER A 1 78 ? 1.024 5.425 -8.680 1.00 83.44 78 SER A N 1
ATOM 604 C CA . SER A 1 78 ? 0.299 4.147 -8.752 1.00 83.44 78 SER A CA 1
ATOM 605 C C . SER A 1 78 ? -0.698 3.993 -7.605 1.00 83.44 78 SER A C 1
ATOM 607 O O . SER A 1 78 ? -1.764 3.403 -7.780 1.00 83.44 78 SER A O 1
ATOM 609 N N . VAL A 1 79 ? -0.392 4.606 -6.457 1.00 89.81 79 VAL A N 1
ATOM 610 C CA . VAL A 1 79 ? -1.248 4.638 -5.265 1.00 89.81 79 VAL A CA 1
ATOM 611 C C . VAL A 1 79 ? -2.606 5.283 -5.555 1.00 89.81 79 VAL A C 1
ATOM 613 O O . VAL A 1 79 ? -3.598 4.923 -4.918 1.00 89.81 79 VAL A O 1
ATOM 616 N N . LEU A 1 80 ? -2.676 6.204 -6.520 1.00 90.19 80 LEU A N 1
ATOM 617 C CA . LEU A 1 80 ? -3.894 6.937 -6.882 1.00 90.19 80 LEU A CA 1
ATOM 618 C C . LEU A 1 80 ? -4.665 6.322 -8.061 1.00 90.19 80 LEU A C 1
ATOM 620 O O . LEU A 1 80 ? -5.803 6.715 -8.318 1.00 90.19 80 LEU A O 1
ATOM 624 N N . VAL A 1 81 ? -4.084 5.364 -8.784 1.00 91.75 81 VAL A N 1
ATOM 625 C CA . VAL A 1 81 ? -4.692 4.782 -9.989 1.00 91.75 81 VAL A CA 1
ATOM 626 C C . VAL A 1 81 ? -5.604 3.603 -9.626 1.00 91.75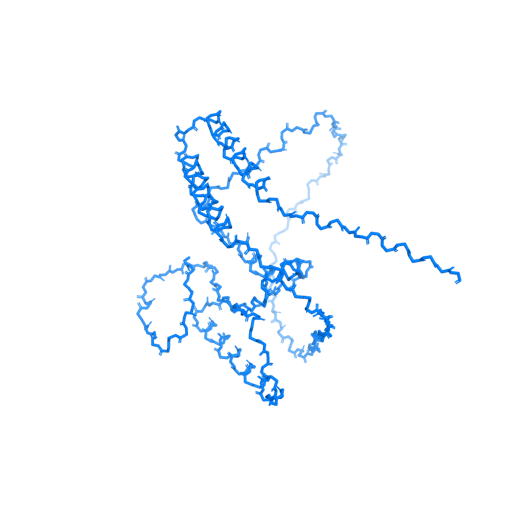 81 VAL A C 1
ATOM 628 O O . VAL A 1 81 ? -5.337 2.843 -8.702 1.00 91.75 81 VAL A O 1
ATOM 631 N N . GLY A 1 82 ? -6.701 3.436 -10.372 1.00 90.12 82 GLY A N 1
ATOM 632 C CA . GLY A 1 82 ? -7.527 2.222 -10.328 1.00 90.12 82 GLY A CA 1
ATOM 633 C C . GLY A 1 82 ? -8.623 2.177 -9.255 1.00 90.12 82 GLY A C 1
ATOM 634 O O . GLY A 1 82 ? -9.385 1.215 -9.226 1.00 90.12 82 GLY A O 1
ATOM 635 N N . HIS A 1 83 ? -8.769 3.204 -8.408 1.00 94.00 83 HIS A N 1
ATOM 636 C CA . HIS A 1 83 ? -9.796 3.223 -7.346 1.00 94.00 83 HIS A CA 1
ATOM 637 C C . HIS A 1 83 ? -11.238 3.290 -7.865 1.00 94.00 83 HIS A C 1
ATOM 639 O O . HIS A 1 83 ? -12.137 2.734 -7.233 1.00 94.00 83 HIS A O 1
ATOM 645 N N . ASP A 1 84 ? -11.455 3.912 -9.024 1.00 95.94 84 ASP A N 1
ATOM 646 C CA . ASP A 1 84 ? -12.783 4.055 -9.642 1.00 95.94 84 ASP A CA 1
ATOM 647 C C . ASP A 1 84 ? -13.180 2.854 -10.519 1.00 95.94 84 ASP A C 1
ATOM 649 O O . ASP A 1 84 ? -14.293 2.797 -11.049 1.00 95.94 84 ASP A O 1
ATOM 653 N N . VAL A 1 85 ? -12.281 1.882 -10.696 1.00 95.38 85 VAL A N 1
ATOM 654 C CA . VAL A 1 85 ? -12.540 0.695 -11.515 1.00 95.38 85 VAL A CA 1
ATOM 655 C C . VAL A 1 85 ? -13.344 -0.322 -10.703 1.00 95.38 85 VAL A C 1
ATOM 657 O O . VAL A 1 85 ? -13.144 -0.506 -9.499 1.00 95.38 85 VAL A O 1
ATOM 660 N N . ARG A 1 86 ? -14.290 -0.993 -11.372 1.00 94.69 86 ARG A N 1
ATOM 661 C CA . ARG A 1 86 ? -15.131 -2.030 -10.756 1.00 94.69 86 ARG A CA 1
ATOM 662 C C . ARG A 1 86 ? -14.297 -3.220 -10.275 1.00 94.69 86 ARG A C 1
ATOM 664 O O . ARG A 1 86 ? -14.513 -3.697 -9.168 1.00 94.69 86 ARG A O 1
ATOM 671 N N . GLU A 1 87 ? -13.382 -3.690 -11.115 1.00 94.62 87 GLU A N 1
ATOM 672 C CA . GLU A 1 87 ? -12.443 -4.773 -10.819 1.00 94.62 87 GLU A CA 1
ATOM 673 C C . GLU A 1 87 ? -11.088 -4.131 -10.528 1.00 94.62 87 GLU A C 1
ATOM 675 O O . GLU A 1 87 ? -10.373 -3.719 -11.438 1.00 94.62 87 GLU A O 1
ATOM 680 N N . LYS A 1 88 ? -10.803 -3.920 -9.239 1.00 95.00 88 LYS A N 1
ATOM 681 C CA . LYS A 1 88 ? -9.565 -3.269 -8.810 1.00 95.00 88 LYS A CA 1
ATOM 682 C C . LYS A 1 88 ? -8.402 -4.244 -8.927 1.00 95.00 88 LYS A C 1
ATOM 684 O O . LYS A 1 88 ? -8.528 -5.407 -8.557 1.00 95.00 88 LYS A O 1
ATOM 689 N N . GLU A 1 89 ? -7.253 -3.724 -9.335 1.00 92.75 89 GLU A N 1
ATOM 690 C CA . GLU A 1 89 ? -5.978 -4.441 -9.383 1.00 92.75 89 GLU A CA 1
ATOM 691 C C . GLU A 1 89 ? -4.906 -3.678 -8.585 1.00 92.75 89 GLU A C 1
ATOM 693 O O . GLU A 1 89 ? -5.148 -2.570 -8.088 1.00 92.75 89 GLU A O 1
ATOM 698 N N . GLY A 1 90 ? -3.730 -4.288 -8.408 1.00 92.38 90 GLY A N 1
ATOM 699 C CA . GLY A 1 90 ? -2.580 -3.673 -7.743 1.00 92.38 90 GLY A CA 1
ATOM 700 C C . GLY A 1 90 ? -2.884 -3.094 -6.358 1.00 92.38 90 GLY A C 1
ATOM 701 O O . GLY A 1 90 ? -3.553 -3.718 -5.530 1.00 92.38 90 GLY A O 1
ATOM 702 N N . PHE A 1 91 ? -2.390 -1.882 -6.089 1.00 93.50 91 PHE A N 1
ATOM 703 C CA . PHE A 1 91 ? -2.567 -1.223 -4.791 1.00 93.50 91 PHE A CA 1
ATOM 704 C C . PHE A 1 91 ? -4.043 -0.944 -4.455 1.00 93.50 91 PHE A C 1
ATOM 706 O O . PHE A 1 91 ? -4.459 -1.124 -3.308 1.00 93.50 91 PHE A O 1
ATOM 713 N N . ALA A 1 92 ? -4.865 -0.580 -5.445 1.00 94.62 92 ALA A N 1
ATOM 714 C CA . ALA A 1 92 ? -6.292 -0.332 -5.240 1.00 94.62 92 ALA A CA 1
ATOM 715 C C . ALA A 1 92 ? -7.026 -1.593 -4.744 1.00 94.62 92 ALA A C 1
ATOM 717 O O . ALA A 1 92 ? -7.871 -1.509 -3.846 1.00 94.62 92 ALA A O 1
ATOM 718 N N . ARG A 1 93 ? -6.653 -2.777 -5.255 1.00 94.81 93 ARG A N 1
ATOM 719 C CA . ARG A 1 93 ? -7.185 -4.062 -4.772 1.00 94.81 93 ARG A CA 1
ATOM 720 C C . ARG A 1 93 ? -6.781 -4.348 -3.331 1.00 94.81 93 ARG A C 1
ATOM 722 O O . ARG A 1 93 ? -7.613 -4.794 -2.544 1.00 94.81 93 ARG A O 1
ATOM 729 N N . VAL A 1 94 ? -5.533 -4.048 -2.964 1.00 93.75 94 VAL A N 1
ATOM 730 C CA . VAL A 1 94 ? -5.040 -4.203 -1.584 1.00 93.75 94 VAL A CA 1
ATOM 731 C C . VAL A 1 94 ? -5.839 -3.327 -0.614 1.00 93.75 94 VAL A C 1
ATOM 733 O O . VAL A 1 94 ? -6.271 -3.809 0.434 1.00 93.75 94 VAL A O 1
ATOM 736 N N . VAL A 1 95 ? -6.085 -2.061 -0.964 1.00 94.00 95 VAL A N 1
ATOM 737 C CA . VAL A 1 95 ? -6.866 -1.132 -0.128 1.00 94.00 95 VAL A CA 1
ATOM 738 C C . VAL A 1 95 ? -8.308 -1.609 0.039 1.00 94.00 95 VAL A C 1
ATOM 740 O O . VAL A 1 95 ? -8.823 -1.623 1.158 1.00 94.00 95 VAL A O 1
ATOM 743 N N . GLU A 1 96 ? -8.955 -2.051 -1.040 1.00 94.50 96 GLU A N 1
ATOM 744 C CA . GLU A 1 96 ? -10.309 -2.612 -0.986 1.00 94.50 96 GLU A CA 1
ATOM 745 C C . GLU A 1 96 ? -10.377 -3.888 -0.137 1.00 94.50 96 GLU A C 1
ATOM 747 O O . GLU A 1 96 ? -11.273 -4.039 0.698 1.00 94.50 96 GLU A O 1
ATOM 752 N N . ALA A 1 97 ? -9.412 -4.790 -0.297 1.00 92.88 97 ALA A N 1
ATOM 753 C CA . ALA A 1 97 ? -9.314 -6.011 0.490 1.00 92.88 97 ALA A CA 1
ATOM 754 C C . ALA A 1 97 ? -9.155 -5.709 1.994 1.00 92.88 97 ALA A C 1
ATOM 756 O O . ALA A 1 97 ? -9.866 -6.273 2.829 1.00 92.88 97 ALA A O 1
ATOM 757 N N . ILE A 1 98 ? -8.285 -4.762 2.357 1.00 91.19 98 ILE A N 1
ATOM 758 C CA . ILE A 1 98 ? -8.083 -4.335 3.752 1.00 91.19 98 ILE A CA 1
ATOM 759 C C . ILE A 1 98 ? -9.331 -3.637 4.309 1.00 91.19 98 ILE A C 1
ATOM 761 O O . ILE A 1 98 ? -9.728 -3.907 5.445 1.00 91.19 98 ILE A O 1
ATOM 765 N N . GLY A 1 99 ? -9.956 -2.761 3.518 1.00 89.75 99 GLY A N 1
ATOM 766 C CA . GLY A 1 99 ? -11.143 -2.002 3.913 1.00 89.75 99 GLY A CA 1
ATOM 767 C C . GLY A 1 99 ? -12.411 -2.850 4.040 1.00 89.75 99 GLY A C 1
ATOM 768 O O . GLY A 1 99 ? -13.275 -2.538 4.856 1.00 89.75 99 GLY A O 1
ATOM 769 N N . SER A 1 100 ? -12.514 -3.938 3.275 1.00 88.12 100 SER A N 1
ATOM 770 C CA . SER A 1 100 ? -13.630 -4.893 3.344 1.00 88.12 100 SER A CA 1
ATOM 771 C C . SER A 1 100 ? -13.455 -5.963 4.430 1.00 88.12 100 SER A C 1
ATOM 773 O O . SER A 1 100 ? -14.418 -6.637 4.800 1.00 88.12 100 SER A O 1
ATOM 775 N N . THR A 1 101 ? -12.245 -6.106 4.979 1.00 86.75 101 THR A N 1
ATOM 776 C CA . THR A 1 101 ? -11.951 -7.092 6.025 1.00 86.75 101 THR A CA 1
ATOM 777 C C . THR A 1 101 ? -12.559 -6.674 7.367 1.00 86.75 101 THR A C 1
ATOM 779 O O . THR A 1 101 ? -12.321 -5.575 7.867 1.00 86.75 101 THR A O 1
ATOM 782 N N . ILE A 1 102 ? -13.304 -7.586 8.003 1.00 81.50 102 ILE A N 1
ATOM 783 C CA . ILE A 1 102 ? -13.809 -7.403 9.370 1.00 81.50 102 ILE A CA 1
ATOM 784 C C . ILE A 1 102 ? -12.708 -7.778 10.362 1.00 81.50 102 ILE A C 1
ATOM 786 O O . ILE A 1 102 ? -12.307 -8.936 10.481 1.00 81.50 102 ILE A O 1
ATOM 790 N N . TRP A 1 103 ? -12.250 -6.795 11.127 1.00 82.19 103 TRP A N 1
ATOM 791 C CA . TRP A 1 103 ? -11.240 -6.985 12.158 1.00 82.19 103 TRP A CA 1
ATOM 792 C C . TRP A 1 103 ? -11.930 -7.309 13.485 1.00 82.19 103 TRP A C 1
ATOM 794 O O . TRP A 1 103 ? -12.502 -6.426 14.119 1.00 82.19 103 TRP A O 1
ATOM 804 N N . THR A 1 104 ? -11.849 -8.562 13.942 1.00 71.69 104 THR A N 1
ATOM 805 C CA . THR A 1 104 ? -12.503 -9.028 15.187 1.00 71.69 104 THR A CA 1
ATOM 806 C C . THR A 1 104 ? -12.073 -8.264 16.444 1.00 71.69 104 THR A C 1
ATOM 808 O O . THR A 1 104 ? -12.755 -8.329 17.461 1.00 71.69 104 THR A O 1
ATOM 811 N N . SER A 1 105 ? -10.951 -7.543 16.377 1.00 73.12 105 SER A N 1
ATOM 812 C CA . SER A 1 105 ? -10.388 -6.761 17.483 1.00 73.12 105 SER A CA 1
ATOM 813 C C . SER A 1 105 ? -10.464 -5.246 17.269 1.00 73.12 105 SER A C 1
ATOM 815 O O . SER A 1 105 ? -9.970 -4.498 18.111 1.00 73.12 105 SER A O 1
ATOM 817 N N . ALA A 1 106 ? -11.038 -4.769 16.160 1.00 75.06 106 ALA A N 1
ATOM 818 C CA . ALA A 1 106 ? -11.182 -3.336 15.929 1.00 75.06 106 ALA A CA 1
ATOM 819 C C . ALA A 1 106 ? -12.473 -2.821 16.573 1.00 75.06 106 ALA A C 1
ATOM 821 O O . ALA A 1 106 ? -13.579 -3.177 16.171 1.00 75.06 106 ALA A O 1
ATOM 822 N N . THR A 1 107 ? -12.343 -1.935 17.556 1.00 68.88 107 THR A N 1
ATOM 823 C CA . THR A 1 107 ? -13.461 -1.116 18.028 1.00 68.88 107 THR A CA 1
ATOM 824 C C . THR A 1 107 ? -13.679 0.032 17.046 1.00 68.88 107 THR A C 1
ATOM 826 O O . THR A 1 107 ? -12.905 0.988 17.025 1.00 68.88 107 THR A O 1
ATOM 829 N N . MET A 1 108 ? -14.727 -0.054 16.219 1.00 65.81 108 MET A N 1
ATOM 830 C CA . MET A 1 108 ? -15.155 1.068 15.377 1.00 65.81 108 MET A CA 1
ATOM 831 C C . MET A 1 108 ? -15.601 2.229 16.267 1.00 65.81 108 MET A C 1
ATOM 833 O O . MET A 1 108 ? -16.656 2.178 16.901 1.00 65.81 108 MET A O 1
ATOM 837 N N . HIS A 1 109 ? -14.815 3.301 16.289 1.00 77.75 109 HIS A N 1
ATOM 838 C CA . HIS A 1 109 ? -15.294 4.578 16.789 1.00 77.75 109 HIS A CA 1
ATOM 839 C C . HIS A 1 109 ? -16.255 5.142 15.743 1.00 77.75 109 HIS A C 1
ATOM 841 O O . HIS A 1 109 ? -15.842 5.549 14.659 1.00 77.75 109 HIS A O 1
ATOM 847 N N . LEU A 1 110 ? -17.556 5.125 16.046 1.00 75.44 110 LEU A N 1
ATOM 848 C CA . LEU A 1 110 ? -18.533 5.891 15.281 1.00 75.44 110 LEU A CA 1
ATOM 849 C C . LEU A 1 110 ? -18.123 7.356 15.402 1.00 75.44 110 LEU A C 1
ATOM 851 O O . LEU A 1 110 ? -18.281 7.952 16.468 1.00 75.44 110 LEU A O 1
ATOM 855 N N . ASN A 1 111 ? -17.557 7.920 14.336 1.00 61.09 111 ASN A N 1
ATOM 856 C CA . ASN A 1 111 ? -17.297 9.349 14.278 1.00 61.09 111 ASN A CA 1
ATOM 857 C C . ASN A 1 111 ? -18.633 10.056 14.527 1.00 61.09 111 ASN A C 1
ATOM 859 O O . ASN A 1 111 ? -19.542 10.007 13.701 1.00 61.09 111 ASN A O 1
ATOM 863 N N . SER A 1 112 ? -18.767 10.683 15.695 1.00 65.88 112 SER A N 1
ATOM 864 C CA . SER A 1 112 ? -19.994 11.324 16.183 1.00 65.88 112 SER A CA 1
ATOM 865 C C . SER A 1 112 ? -20.330 12.625 15.441 1.00 65.88 112 SER A C 1
ATOM 867 O O . SER A 1 112 ? -21.089 13.463 15.932 1.00 65.88 112 SER A O 1
ATOM 869 N N . SER A 1 113 ? -19.797 12.810 14.231 1.00 60.03 113 SER A N 1
ATOM 870 C CA . SER A 1 113 ? -19.912 14.031 13.436 1.00 60.03 113 SER A CA 1
ATOM 871 C C . SER A 1 113 ? -21.300 14.256 12.820 1.00 60.03 113 SER A C 1
ATOM 873 O O . SER A 1 113 ? -21.486 15.214 12.073 1.00 60.03 113 SER A O 1
ATOM 875 N N . SER A 1 114 ? -22.316 13.459 13.167 1.00 56.75 114 SER A N 1
ATOM 876 C CA . SER A 1 114 ? -23.697 13.661 12.708 1.00 56.75 114 SER A CA 1
ATOM 877 C C . SER A 1 114 ? -24.576 14.526 13.627 1.00 56.75 114 SER A C 1
ATOM 879 O O . SER A 1 114 ? -25.767 14.655 13.356 1.00 56.75 114 SER A O 1
ATOM 881 N N . SER A 1 115 ? -24.055 15.150 14.694 1.00 54.12 115 SER A N 1
ATOM 882 C CA . SER A 1 115 ? -24.910 15.869 15.664 1.00 54.12 115 SER A CA 1
ATOM 883 C C . SER A 1 115 ? -25.145 17.372 15.408 1.00 54.12 115 SER A C 1
ATOM 885 O O . SER A 1 115 ? -25.681 18.047 16.288 1.00 54.12 115 SER A O 1
ATOM 887 N N . SER A 1 116 ? -24.804 17.944 14.245 1.00 57.94 116 SER A N 1
ATOM 888 C CA . SER A 1 116 ? -25.024 19.389 14.016 1.00 57.94 116 SER A CA 1
ATOM 889 C C . SER A 1 116 ? -25.521 19.786 12.623 1.00 57.94 116 SER A C 1
ATOM 891 O O . SER A 1 116 ? -25.095 20.793 12.060 1.00 57.94 116 SER A O 1
ATOM 893 N N . ARG A 1 117 ? -26.512 19.075 12.071 1.00 49.97 117 ARG A N 1
ATOM 894 C CA . ARG A 1 117 ? -27.357 19.661 11.015 1.00 49.97 117 ARG A CA 1
ATOM 895 C C . ARG A 1 117 ? -28.844 19.494 11.304 1.00 49.97 117 ARG A C 1
ATOM 897 O O . ARG A 1 117 ? -29.421 18.439 11.093 1.00 49.97 117 ARG A O 1
ATOM 904 N N . GLY A 1 118 ? -29.452 20.613 11.691 1.00 50.78 118 GLY A N 1
ATOM 905 C CA . GLY A 1 118 ? -30.735 21.011 11.120 1.00 50.78 118 GLY A CA 1
ATOM 906 C C . GLY A 1 118 ? -31.982 20.531 11.847 1.00 50.78 118 GLY A C 1
ATOM 907 O O . GLY A 1 118 ? -32.766 19.756 11.308 1.00 50.78 118 GLY A O 1
ATOM 908 N N . ALA A 1 119 ? -32.254 21.122 13.008 1.00 57.03 119 ALA A N 1
ATOM 909 C CA . ALA A 1 119 ? -33.635 21.390 13.378 1.00 57.03 119 ALA A CA 1
ATOM 910 C C . ALA A 1 119 ? -34.244 22.321 12.313 1.00 57.03 119 ALA A C 1
ATOM 912 O O . ALA A 1 119 ? -33.912 23.502 12.271 1.00 57.03 119 ALA A O 1
ATOM 913 N N . GLY A 1 120 ? -35.101 21.794 11.436 1.00 54.47 120 GLY A N 1
ATOM 914 C CA . GLY A 1 120 ? -35.905 22.635 10.548 1.00 54.47 120 GLY A CA 1
ATOM 915 C C . GLY A 1 120 ? -36.119 22.097 9.142 1.00 54.47 120 GLY A C 1
ATOM 916 O O . GLY A 1 120 ? -35.764 22.764 8.184 1.00 54.47 120 GLY A O 1
ATOM 917 N N . ASN A 1 121 ? -36.754 20.935 9.002 1.00 54.44 121 ASN A N 1
ATOM 918 C CA . ASN A 1 121 ? -37.816 20.799 8.008 1.00 54.44 121 ASN A CA 1
ATOM 919 C C . ASN A 1 121 ? -38.786 19.703 8.445 1.00 54.44 121 ASN A C 1
ATOM 921 O O . ASN A 1 121 ? -38.483 18.514 8.472 1.00 54.44 121 ASN A O 1
ATOM 925 N N . LYS A 1 122 ? -39.966 20.166 8.845 1.00 63.81 122 LYS A N 1
ATOM 926 C CA . LYS A 1 122 ? -41.152 19.384 9.171 1.00 63.81 122 LYS A CA 1
ATOM 927 C C . LYS A 1 122 ? -41.596 18.650 7.894 1.00 63.81 122 LYS A C 1
ATOM 929 O O . LYS A 1 122 ? -41.937 19.339 6.933 1.00 63.81 122 LYS A O 1
ATOM 934 N N . PRO A 1 123 ? -41.612 17.306 7.834 1.00 54.09 123 PRO A N 1
ATOM 935 C CA . PRO A 1 123 ? -42.162 16.618 6.676 1.00 54.09 123 PRO A CA 1
ATOM 936 C C . PRO A 1 123 ? -43.672 16.871 6.625 1.00 54.09 123 PRO A C 1
ATOM 938 O O . PRO A 1 123 ? -44.407 16.577 7.571 1.00 54.09 123 PRO A O 1
ATOM 941 N N . ALA A 1 124 ? -44.124 17.476 5.527 1.00 56.78 124 ALA A N 1
ATOM 942 C CA . ALA A 1 124 ? -45.533 17.530 5.183 1.00 56.78 124 ALA A CA 1
ATOM 943 C C . ALA A 1 124 ? -46.045 16.094 5.007 1.00 56.78 124 ALA A C 1
ATOM 945 O O . ALA A 1 124 ? -45.400 15.265 4.368 1.00 56.78 124 ALA A O 1
ATOM 946 N N . ALA A 1 125 ? -47.189 15.816 5.627 1.00 53.53 125 ALA A N 1
ATOM 947 C CA . ALA A 1 125 ? -47.845 14.522 5.634 1.00 53.53 125 ALA A CA 1
ATOM 948 C C . ALA A 1 125 ? -48.045 13.990 4.207 1.00 53.53 125 ALA A C 1
ATOM 950 O O . ALA A 1 125 ? -48.790 14.571 3.418 1.00 53.53 125 ALA A O 1
ATOM 951 N N . VAL A 1 126 ? -47.399 12.867 3.898 1.00 65.56 126 VAL A N 1
ATOM 952 C CA . VAL A 1 126 ? -47.734 12.050 2.731 1.00 65.56 126 VAL A CA 1
ATOM 953 C C . VAL A 1 126 ? -48.906 11.144 3.135 1.00 65.56 126 VAL A C 1
ATOM 955 O O . VAL A 1 126 ? -48.834 10.507 4.190 1.00 65.56 126 VAL A O 1
ATOM 958 N N . PRO A 1 127 ? -50.008 11.107 2.363 1.00 63.28 127 PRO A N 1
ATOM 959 C CA . PRO A 1 127 ? -51.184 10.316 2.696 1.00 63.28 127 PRO A CA 1
ATOM 960 C C . PRO A 1 127 ? -50.895 8.811 2.630 1.00 63.28 127 PRO A C 1
ATOM 962 O O . PRO A 1 127 ? -50.300 8.301 1.684 1.00 63.28 127 PRO A O 1
ATOM 965 N N . VAL A 1 128 ? -51.359 8.126 3.672 1.00 66.12 128 VAL A N 1
ATOM 966 C CA . VAL A 1 128 ? -51.337 6.677 3.884 1.00 66.12 128 VAL A CA 1
ATOM 967 C C . VAL A 1 128 ? -52.042 5.954 2.731 1.00 66.12 128 VAL A C 1
ATOM 969 O O . VAL A 1 128 ? -53.232 6.164 2.500 1.00 66.12 128 VAL A O 1
ATOM 972 N N . ALA A 1 129 ? -51.315 5.079 2.035 1.00 63.41 129 ALA A N 1
ATOM 973 C CA . ALA A 1 129 ? -51.889 4.077 1.141 1.00 63.41 129 ALA A CA 1
ATOM 974 C C . ALA A 1 129 ? -52.329 2.830 1.946 1.00 63.41 129 ALA A C 1
ATOM 976 O O . ALA A 1 129 ? -51.703 2.513 2.961 1.00 63.41 129 ALA A O 1
ATOM 977 N N . PRO A 1 130 ? -53.405 2.134 1.531 1.00 68.25 130 PRO A N 1
ATOM 978 C CA . PRO A 1 130 ? -53.981 1.015 2.276 1.00 68.25 130 PRO A CA 1
ATOM 979 C C . PRO A 1 130 ? -53.138 -0.273 2.190 1.00 68.25 130 PRO A C 1
ATOM 981 O O . PRO A 1 130 ? -52.352 -0.439 1.254 1.00 68.25 130 PRO A O 1
ATOM 984 N N . PRO A 1 131 ? -53.324 -1.206 3.145 1.00 64.12 131 PRO A N 1
ATOM 985 C CA . PRO A 1 131 ? -52.597 -2.469 3.197 1.00 64.12 131 PRO A CA 1
ATOM 986 C C . PRO A 1 131 ? -53.064 -3.404 2.075 1.00 64.12 131 PRO A C 1
ATOM 988 O O . PRO A 1 131 ? -54.252 -3.706 1.965 1.00 64.12 131 PRO A O 1
ATOM 991 N N . VAL A 1 132 ? -52.128 -3.876 1.251 1.00 59.12 132 VAL A N 1
ATOM 992 C CA . VAL A 1 132 ? -52.370 -4.979 0.314 1.00 59.12 132 VAL A CA 1
ATOM 993 C C . VAL A 1 132 ? -51.877 -6.287 0.924 1.00 59.12 132 VAL A C 1
ATOM 995 O O . VAL A 1 132 ? -50.772 -6.378 1.450 1.00 59.12 132 VAL A O 1
ATOM 998 N N . ASN A 1 133 ? -52.788 -7.252 0.883 1.00 57.03 133 ASN A N 1
ATOM 999 C CA . ASN A 1 133 ? -52.760 -8.565 1.505 1.00 57.03 133 ASN A CA 1
ATOM 1000 C C . ASN A 1 133 ? -51.623 -9.481 1.035 1.00 57.03 133 ASN A C 1
ATOM 1002 O O . ASN A 1 133 ? -51.169 -9.412 -0.106 1.00 57.03 133 ASN A O 1
ATOM 1006 N N . ASP A 1 134 ? -51.308 -10.416 1.933 1.00 46.56 134 ASP A N 1
ATOM 1007 C CA . ASP A 1 134 ? -50.703 -11.727 1.704 1.00 46.56 134 ASP A CA 1
ATOM 1008 C C . ASP A 1 134 ? -50.967 -12.330 0.317 1.00 46.56 134 ASP A C 1
ATOM 1010 O O . ASP A 1 134 ? -52.115 -12.573 -0.064 1.00 46.56 134 ASP A O 1
ATOM 1014 N N . VAL A 1 135 ? -49.888 -12.737 -0.356 1.00 46.88 135 VAL A N 1
ATOM 1015 C CA . VAL A 1 135 ? -49.892 -13.949 -1.180 1.00 46.88 135 VAL A CA 1
ATOM 1016 C C . VAL A 1 135 ? -48.612 -14.742 -0.950 1.00 46.88 135 VAL A C 1
ATOM 1018 O O . VAL A 1 135 ? -47.490 -14.269 -1.108 1.00 46.88 135 VAL A O 1
ATOM 1021 N N . ALA A 1 136 ? -48.857 -15.978 -0.542 1.00 44.53 136 ALA A N 1
ATOM 1022 C CA . ALA A 1 136 ? -47.924 -17.038 -0.260 1.00 44.53 136 ALA A CA 1
ATOM 1023 C C . ALA A 1 136 ? -47.049 -17.442 -1.460 1.00 44.53 136 ALA A C 1
ATOM 1025 O O . ALA A 1 136 ? -47.464 -17.379 -2.613 1.00 44.53 136 ALA A O 1
ATOM 1026 N N . ALA A 1 137 ? -45.874 -17.970 -1.114 1.00 53.78 137 ALA A N 1
ATOM 1027 C CA . ALA A 1 137 ? -45.215 -19.118 -1.733 1.00 53.78 137 ALA A CA 1
ATOM 1028 C C . ALA A 1 137 ? -45.211 -19.207 -3.271 1.00 53.78 137 ALA A C 1
ATOM 1030 O O . ALA A 1 137 ? -46.078 -19.835 -3.873 1.00 53.78 137 ALA A O 1
ATOM 1031 N N . VAL A 1 138 ? -44.104 -18.773 -3.880 1.00 41.94 138 VAL A N 1
ATOM 1032 C CA . VAL A 1 138 ? -43.601 -19.398 -5.110 1.00 41.94 138 VAL A CA 1
ATOM 1033 C C . VAL A 1 138 ? -42.115 -19.692 -4.935 1.00 41.94 138 VAL A C 1
ATOM 1035 O O . VAL A 1 138 ? -41.252 -18.827 -5.052 1.00 41.94 138 VAL A O 1
ATOM 1038 N N . VAL A 1 139 ? -41.837 -20.958 -4.629 1.00 53.16 139 VAL A N 1
ATOM 1039 C CA . VAL A 1 139 ? -40.539 -21.593 -4.849 1.00 53.16 139 VAL A CA 1
ATOM 1040 C C . VAL A 1 139 ? -40.357 -21.696 -6.362 1.00 53.16 139 VAL A C 1
ATOM 1042 O O . VAL A 1 139 ? -40.925 -22.584 -6.994 1.00 53.16 139 VAL A O 1
ATOM 1045 N N . SER A 1 140 ? -39.572 -20.792 -6.941 1.00 42.94 140 SER A N 1
ATOM 1046 C CA . SER A 1 140 ? -39.047 -20.960 -8.296 1.00 42.94 140 SER A CA 1
ATOM 1047 C C . SER A 1 140 ? -37.607 -21.439 -8.212 1.00 42.94 140 SER A C 1
ATOM 1049 O O . SER A 1 140 ? -36.706 -20.711 -7.805 1.00 42.94 140 SER A O 1
ATOM 1051 N N . LYS A 1 141 ? -37.411 -22.697 -8.618 1.00 47.62 141 LYS A N 1
ATOM 1052 C CA . LYS A 1 141 ? -36.130 -23.230 -9.081 1.00 47.62 141 LYS A CA 1
ATOM 1053 C C . LYS A 1 141 ? -35.597 -22.312 -10.181 1.00 47.62 141 LYS A C 1
ATOM 1055 O O . LYS A 1 141 ? -36.123 -22.324 -11.290 1.00 47.62 141 LYS A O 1
ATOM 1060 N N . VAL A 1 142 ? -34.544 -21.564 -9.885 1.00 37.53 142 VAL A N 1
ATOM 1061 C CA . VAL A 1 142 ? -33.682 -20.982 -10.913 1.00 37.53 142 VAL A CA 1
ATOM 1062 C C . VAL A 1 142 ? -32.614 -22.028 -11.207 1.00 37.53 142 VAL A C 1
ATOM 1064 O O . VAL A 1 142 ? -31.704 -22.248 -10.413 1.00 37.53 142 VAL A O 1
ATOM 1067 N N . ALA A 1 143 ? -32.785 -22.742 -12.317 1.00 41.06 143 ALA A N 1
ATOM 1068 C CA . ALA A 1 143 ? -31.689 -23.463 -12.940 1.00 41.06 143 ALA A CA 1
ATOM 1069 C C . ALA A 1 143 ? -30.805 -22.409 -13.615 1.00 41.06 143 ALA A C 1
ATOM 1071 O O . ALA A 1 143 ? -31.234 -21.763 -14.568 1.00 41.06 143 ALA A O 1
ATOM 1072 N N . ILE A 1 144 ? -29.610 -22.198 -13.071 1.00 36.97 144 ILE A N 1
ATOM 1073 C CA . ILE A 1 144 ? -28.571 -21.397 -13.712 1.00 36.97 144 ILE A CA 1
ATOM 1074 C C . ILE A 1 144 ? -27.979 -22.296 -14.799 1.00 36.97 144 ILE A C 1
ATOM 1076 O O . ILE A 1 144 ? -27.244 -23.236 -14.500 1.00 36.97 144 ILE A O 1
ATOM 1080 N N . ALA A 1 145 ? -28.387 -22.066 -16.045 1.00 37.06 145 ALA A N 1
ATOM 1081 C CA . ALA A 1 145 ? -27.660 -22.564 -17.200 1.00 37.06 145 ALA A CA 1
ATOM 1082 C C . ALA A 1 145 ? -26.363 -21.752 -17.295 1.00 37.06 145 ALA A C 1
ATOM 1084 O O . ALA A 1 145 ? -26.394 -20.523 -17.299 1.00 37.06 145 ALA A O 1
ATOM 1085 N N . VAL A 1 146 ? -25.233 -22.452 -17.270 1.00 41.00 146 VAL A N 1
ATOM 1086 C CA . VAL A 1 146 ? -23.916 -21.881 -17.533 1.00 41.00 146 VAL A CA 1
ATOM 1087 C C . VAL A 1 146 ? -23.790 -21.844 -19.052 1.00 41.00 146 VAL A C 1
ATOM 1089 O O . VAL A 1 146 ? -23.527 -22.877 -19.663 1.00 41.00 146 VAL A O 1
ATOM 1092 N N . ASP A 1 147 ? -24.082 -20.692 -19.652 1.00 38.50 147 ASP A N 1
ATOM 1093 C CA . ASP A 1 147 ? -23.699 -20.420 -21.035 1.00 38.50 147 ASP A CA 1
ATOM 1094 C C . ASP A 1 147 ? -22.213 -20.041 -21.040 1.00 38.50 147 ASP A C 1
ATOM 1096 O O . ASP A 1 147 ? -21.785 -19.036 -20.469 1.00 38.50 147 ASP A O 1
ATOM 1100 N N . ASP A 1 148 ? -21.437 -20.944 -21.626 1.00 46.62 148 ASP A N 1
ATOM 1101 C CA . ASP A 1 148 ? -20.001 -20.892 -21.864 1.00 46.62 148 ASP A CA 1
ATOM 1102 C C . ASP A 1 148 ? -19.763 -20.106 -23.164 1.00 46.62 148 ASP A C 1
ATOM 1104 O O . ASP A 1 148 ? -19.614 -20.691 -24.233 1.00 46.62 148 ASP A O 1
ATOM 1108 N N . ASP A 1 149 ? -19.809 -18.770 -23.088 1.00 39.47 149 ASP A N 1
ATOM 1109 C CA . ASP A 1 149 ? -19.417 -17.886 -24.193 1.00 39.47 149 ASP A CA 1
ATOM 1110 C C . ASP A 1 149 ? -18.189 -17.061 -23.802 1.00 39.47 149 ASP A C 1
ATOM 1112 O O . ASP A 1 149 ? -18.221 -15.941 -23.286 1.00 39.47 149 ASP A O 1
ATOM 1116 N N . ASN A 1 150 ? -17.068 -17.713 -24.068 1.00 53.03 150 ASN A N 1
ATOM 1117 C CA . ASN A 1 150 ? -15.701 -17.280 -23.907 1.00 53.03 150 ASN A CA 1
ATOM 1118 C C . ASN A 1 150 ? -15.312 -16.348 -25.074 1.00 53.03 150 ASN A C 1
ATOM 1120 O O . ASN A 1 150 ? -14.931 -16.816 -26.148 1.00 53.03 150 ASN A O 1
ATOM 1124 N N . ASN A 1 151 ? -15.427 -15.027 -24.895 1.00 52.56 151 ASN A N 1
ATOM 1125 C CA . ASN A 1 151 ? -14.788 -14.049 -25.788 1.00 52.56 151 ASN A CA 1
ATOM 1126 C C . ASN A 1 151 ? -14.520 -12.706 -25.084 1.00 52.56 151 ASN A C 1
ATOM 1128 O O . ASN A 1 151 ? -15.073 -11.665 -25.445 1.00 52.56 151 ASN A O 1
ATOM 1132 N N . VAL A 1 152 ? -13.663 -12.726 -24.060 1.00 40.56 152 VAL A N 1
ATOM 1133 C CA . VAL A 1 152 ? -13.052 -11.501 -23.528 1.00 40.56 152 VAL A CA 1
ATOM 1134 C C . VAL A 1 152 ? -11.793 -11.225 -24.343 1.00 40.56 152 VAL A C 1
ATOM 1136 O O . VAL A 1 152 ? -10.732 -11.800 -24.123 1.00 40.56 152 VAL A O 1
ATOM 1139 N N . SER A 1 153 ? -11.955 -10.347 -25.330 1.00 40.69 153 SER A N 1
ATOM 1140 C CA . SER A 1 153 ? -10.871 -9.635 -26.002 1.00 40.69 153 SER A CA 1
ATOM 1141 C C . SER A 1 153 ? -9.960 -9.006 -24.948 1.00 40.69 153 SER A C 1
ATOM 1143 O O . SER A 1 153 ? -10.371 -8.070 -24.263 1.00 40.69 153 SER A O 1
ATOM 1145 N N . GLY A 1 154 ? -8.738 -9.529 -24.829 1.00 36.03 154 GLY A N 1
ATOM 1146 C CA . GLY A 1 154 ? -7.697 -9.017 -23.946 1.00 36.03 154 GLY A CA 1
ATOM 1147 C C . GLY A 1 154 ? -7.489 -7.522 -24.151 1.00 36.03 154 GLY A C 1
ATOM 1148 O O . GLY A 1 154 ? -7.099 -7.073 -25.228 1.00 36.03 154 GLY A O 1
ATOM 1149 N N . ASN A 1 155 ? -7.782 -6.754 -23.108 1.00 35.78 155 ASN A N 1
ATOM 1150 C CA . ASN A 1 155 ? -7.500 -5.332 -23.051 1.00 35.78 155 ASN A CA 1
ATOM 1151 C C . ASN A 1 155 ? -6.080 -5.180 -22.493 1.00 35.78 155 ASN A C 1
ATOM 1153 O O . ASN A 1 155 ? -5.879 -4.902 -21.314 1.00 35.78 155 ASN A O 1
ATOM 1157 N N . THR A 1 156 ? -5.085 -5.462 -23.333 1.00 32.97 156 THR A N 1
ATOM 1158 C CA . THR A 1 156 ? -3.673 -5.285 -22.995 1.00 32.97 156 THR A CA 1
ATOM 1159 C C . THR A 1 156 ? -3.411 -3.790 -22.841 1.00 32.97 156 THR A C 1
ATOM 1161 O O . THR A 1 156 ? -3.480 -3.028 -23.806 1.00 32.97 156 THR A O 1
ATOM 1164 N N . CYS A 1 157 ? -3.154 -3.352 -21.612 1.00 33.97 157 CYS A N 1
ATOM 1165 C CA . CYS A 1 157 ? -2.781 -1.977 -21.319 1.00 33.97 157 CYS A CA 1
ATOM 1166 C C . CYS A 1 157 ? -1.355 -1.730 -21.835 1.00 33.97 157 CYS A C 1
ATOM 1168 O O . CYS A 1 157 ? -0.369 -2.002 -21.154 1.00 33.97 157 CYS A O 1
ATOM 1170 N N . THR A 1 158 ? -1.233 -1.251 -23.073 1.00 32.03 158 THR A N 1
ATOM 1171 C CA . THR A 1 158 ? 0.041 -0.795 -23.637 1.00 32.03 158 THR A CA 1
ATOM 1172 C C . THR A 1 158 ? 0.464 0.505 -22.955 1.00 32.03 158 THR A C 1
ATOM 1174 O O . THR A 1 158 ? 0.027 1.593 -23.338 1.00 32.03 158 THR A O 1
ATOM 1177 N N . TYR A 1 159 ? 1.327 0.398 -21.947 1.00 37.03 159 TYR A N 1
ATOM 1178 C CA . TYR A 1 159 ? 2.028 1.536 -21.361 1.00 37.03 159 TYR A CA 1
ATOM 1179 C C . TYR A 1 159 ? 3.114 2.023 -22.328 1.00 37.03 159 TYR A C 1
ATOM 1181 O O . TYR A 1 159 ? 4.108 1.347 -22.576 1.00 37.03 159 TYR A O 1
ATOM 1189 N N . SER A 1 160 ? 2.931 3.222 -22.883 1.00 31.77 160 SER A N 1
ATOM 1190 C CA . SER A 1 160 ? 4.000 3.927 -23.594 1.00 31.77 160 SER A CA 1
ATOM 1191 C C . SER A 1 160 ? 4.982 4.499 -22.574 1.00 31.77 160 SER A C 1
ATOM 1193 O O . SER A 1 160 ? 4.673 5.470 -21.883 1.00 31.77 160 SER A O 1
ATOM 1195 N N . ALA A 1 161 ? 6.165 3.893 -22.473 1.00 32.56 161 ALA A N 1
ATOM 1196 C CA . ALA A 1 161 ? 7.260 4.401 -21.658 1.00 32.56 161 ALA A CA 1
ATOM 1197 C C . ALA A 1 161 ? 7.750 5.749 -22.219 1.00 32.56 161 ALA A C 1
ATOM 1199 O O . ALA A 1 161 ? 8.369 5.814 -23.282 1.00 32.56 161 ALA A O 1
ATOM 1200 N N . ARG A 1 162 ? 7.459 6.842 -21.507 1.00 31.27 162 ARG A N 1
ATOM 1201 C CA . ARG A 1 162 ? 8.005 8.172 -21.793 1.00 31.27 162 ARG A CA 1
ATOM 1202 C C . ARG A 1 162 ? 9.331 8.310 -21.050 1.00 31.27 162 ARG A C 1
ATOM 1204 O O . ARG A 1 162 ? 9.348 8.459 -19.835 1.00 31.27 162 ARG A O 1
ATOM 1211 N N . THR A 1 163 ? 10.441 8.239 -21.774 1.00 29.19 163 THR A N 1
ATOM 1212 C CA . THR A 1 163 ? 11.780 8.475 -21.223 1.00 29.19 163 THR A CA 1
ATOM 1213 C C . THR A 1 163 ? 12.031 9.976 -21.105 1.00 29.19 163 THR A C 1
ATOM 1215 O O . THR A 1 163 ? 12.232 10.646 -22.117 1.00 29.19 163 THR A O 1
ATOM 1218 N N . THR A 1 164 ? 12.018 10.511 -19.887 1.00 35.88 164 THR A N 1
ATOM 1219 C CA . THR A 1 164 ? 12.602 11.820 -19.574 1.00 35.88 164 THR A CA 1
ATOM 1220 C C . THR A 1 164 ? 14.094 11.629 -19.322 1.00 35.88 164 THR A C 1
ATOM 1222 O O . THR A 1 164 ? 14.499 10.976 -18.363 1.00 35.88 164 THR A O 1
ATOM 1225 N N . THR A 1 165 ? 14.912 12.139 -20.235 1.00 32.66 165 THR A N 1
ATOM 1226 C CA . THR A 1 165 ? 16.362 12.272 -20.088 1.00 32.66 165 THR A CA 1
ATOM 1227 C C . THR A 1 165 ? 16.652 13.453 -19.171 1.00 32.66 165 THR A C 1
ATOM 1229 O O . THR A 1 165 ? 16.536 14.594 -19.603 1.00 32.66 165 THR A O 1
ATOM 1232 N N . THR A 1 166 ? 16.993 13.180 -17.913 1.00 36.28 166 THR A N 1
ATOM 1233 C CA . THR A 1 166 ? 17.506 14.184 -16.974 1.00 36.28 166 THR A CA 1
ATOM 1234 C C . THR A 1 166 ? 19.028 14.202 -17.087 1.00 36.28 166 THR A C 1
ATOM 1236 O O . THR A 1 166 ? 19.691 13.212 -16.765 1.00 36.28 166 THR A O 1
ATOM 1239 N N . GLU A 1 167 ? 19.575 15.294 -17.621 1.00 47.88 167 GLU A N 1
ATOM 1240 C CA . GLU A 1 167 ? 21.012 15.563 -17.625 1.00 47.88 167 GLU A CA 1
ATOM 1241 C C . GLU A 1 167 ? 21.473 15.824 -16.187 1.00 47.88 167 GLU A C 1
ATOM 1243 O O . GLU A 1 167 ? 20.794 16.476 -15.401 1.00 47.88 167 GLU A O 1
ATOM 1248 N N . THR A 1 168 ? 22.576 15.183 -15.809 1.00 38.81 168 THR A N 1
ATOM 1249 C CA . THR A 1 168 ? 23.093 15.171 -14.439 1.00 38.81 168 THR A CA 1
ATOM 1250 C C . THR A 1 168 ? 24.137 16.272 -14.308 1.00 38.81 168 THR A C 1
ATOM 1252 O O . THR A 1 168 ? 25.267 16.104 -14.769 1.00 38.81 168 THR A O 1
ATOM 1255 N N . GLU A 1 169 ? 23.740 17.385 -13.700 1.00 54.88 169 GLU A N 1
ATOM 1256 C CA . GLU A 1 169 ? 24.634 18.452 -13.245 1.00 54.88 169 GLU A CA 1
ATOM 1257 C C . GLU A 1 169 ? 25.554 17.948 -12.103 1.00 54.88 169 GLU A C 1
ATOM 1259 O O . GLU A 1 169 ? 25.205 17.003 -11.378 1.00 54.88 169 GLU A O 1
ATOM 1264 N N . PRO A 1 170 ? 26.765 18.516 -11.953 1.00 49.62 170 PRO A N 1
ATOM 1265 C CA . PRO A 1 170 ? 27.737 18.116 -10.942 1.00 49.62 170 PRO A CA 1
ATOM 1266 C C . PRO A 1 170 ? 27.264 18.487 -9.528 1.00 49.62 170 PRO A C 1
ATOM 1268 O O . PRO A 1 170 ? 27.170 19.652 -9.170 1.00 49.62 170 PRO A O 1
ATOM 1271 N N . ILE A 1 171 ? 27.011 17.462 -8.713 1.00 48.47 171 ILE A N 1
ATOM 1272 C CA . ILE A 1 171 ? 26.582 17.568 -7.313 1.00 48.47 171 ILE A CA 1
ATOM 1273 C C . ILE A 1 171 ? 27.667 18.281 -6.494 1.00 48.47 171 ILE A C 1
ATOM 1275 O O . ILE A 1 171 ? 28.767 17.745 -6.312 1.00 48.47 171 ILE A O 1
ATOM 1279 N N . GLU A 1 172 ? 27.355 19.476 -5.990 1.00 58.53 172 GLU A N 1
ATOM 1280 C CA . GLU A 1 172 ? 28.195 20.158 -5.011 1.00 58.53 172 GLU A CA 1
ATOM 1281 C C . GLU A 1 172 ? 28.221 19.381 -3.687 1.00 58.53 172 GLU A C 1
ATOM 1283 O O . GLU A 1 172 ? 27.240 18.790 -3.238 1.00 58.53 172 GLU A O 1
ATOM 1288 N N . PHE A 1 173 ? 29.408 19.327 -3.090 1.00 48.25 173 PHE A N 1
ATOM 1289 C CA . PHE A 1 173 ? 29.739 18.486 -1.946 1.00 48.25 173 PHE A CA 1
ATOM 1290 C C . PHE A 1 173 ? 29.108 19.068 -0.668 1.00 48.25 173 PHE A C 1
ATOM 1292 O O . PHE A 1 173 ? 29.705 19.913 -0.001 1.00 48.25 173 PHE A O 1
ATOM 1299 N N . ILE A 1 174 ? 27.886 18.643 -0.341 1.00 60.84 174 ILE A N 1
ATOM 1300 C CA . ILE A 1 174 ? 27.220 18.984 0.923 1.00 60.84 174 ILE A CA 1
ATOM 1301 C C . ILE A 1 174 ? 28.004 18.340 2.078 1.00 60.84 174 ILE A C 1
ATOM 1303 O O . ILE A 1 174 ? 28.415 17.184 2.002 1.00 60.84 174 ILE A O 1
ATOM 1307 N N . ASP A 1 175 ? 28.244 19.095 3.151 1.00 66.00 175 ASP A N 1
ATOM 1308 C CA . ASP A 1 175 ? 28.916 18.608 4.360 1.00 66.00 175 ASP A CA 1
ATOM 1309 C C . ASP A 1 175 ? 28.035 17.566 5.077 1.00 66.00 175 ASP A C 1
ATOM 1311 O O . ASP A 1 175 ? 27.121 17.902 5.836 1.00 66.00 175 ASP A O 1
ATOM 1315 N N . ASP A 1 176 ? 28.328 16.285 4.827 1.00 71.25 176 ASP A N 1
ATOM 1316 C CA . ASP A 1 176 ? 27.630 15.098 5.350 1.00 71.25 176 ASP A CA 1
ATOM 1317 C C . ASP A 1 176 ? 27.474 15.075 6.886 1.00 71.25 176 ASP A C 1
ATOM 1319 O O . ASP A 1 176 ? 26.690 14.300 7.441 1.00 71.25 176 ASP A O 1
ATOM 1323 N N . THR A 1 177 ? 28.223 15.903 7.618 1.00 75.88 177 THR A N 1
ATOM 1324 C CA . THR A 1 177 ? 28.188 15.902 9.084 1.00 75.88 177 THR A CA 1
ATOM 1325 C C . THR A 1 177 ? 26.955 16.595 9.670 1.00 75.88 177 THR A C 1
ATOM 1327 O O . THR A 1 177 ? 26.500 16.205 10.751 1.00 75.88 177 THR A O 1
ATOM 1330 N N . GLN A 1 178 ? 26.369 17.585 8.988 1.00 76.44 178 GLN A N 1
ATOM 1331 C CA . GLN A 1 178 ? 25.154 18.249 9.482 1.00 76.44 178 GLN A CA 1
ATOM 1332 C C . GLN A 1 178 ? 23.903 17.391 9.270 1.00 76.44 178 GLN A C 1
ATOM 1334 O O . GLN A 1 178 ? 23.050 17.313 10.158 1.00 76.44 178 GLN A O 1
ATOM 1339 N N . THR A 1 179 ? 23.822 16.684 8.142 1.00 78.62 179 THR A N 1
ATOM 1340 C CA . THR A 1 179 ? 22.675 15.831 7.800 1.00 78.62 179 THR A CA 1
ATOM 1341 C C . THR A 1 179 ? 22.568 14.618 8.728 1.00 78.62 179 THR A C 1
ATOM 1343 O O . THR A 1 179 ? 21.465 14.276 9.156 1.00 78.62 179 THR A O 1
ATOM 1346 N N . ALA A 1 180 ? 23.697 14.026 9.138 1.00 83.38 180 ALA A N 1
ATOM 1347 C CA . ALA A 1 180 ? 23.719 12.895 10.070 1.00 83.38 180 ALA A CA 1
ATOM 1348 C C . ALA A 1 180 ? 23.110 13.238 11.447 1.00 83.38 180 ALA A C 1
ATOM 1350 O O . ALA A 1 180 ? 22.243 12.521 11.941 1.00 83.38 180 ALA A O 1
ATOM 1351 N N . ASN A 1 181 ? 23.489 14.377 12.040 1.00 85.88 181 ASN A N 1
ATOM 1352 C CA . ASN A 1 181 ? 22.955 14.800 13.344 1.00 85.88 181 ASN A CA 1
ATOM 1353 C C . ASN A 1 181 ? 21.455 15.147 13.285 1.00 85.88 181 ASN A C 1
ATOM 1355 O O . ASN A 1 181 ? 20.719 14.979 14.265 1.00 85.88 181 ASN A O 1
ATOM 1359 N N . ALA A 1 182 ? 20.995 15.646 12.136 1.00 86.88 182 ALA A N 1
ATOM 1360 C CA . ALA A 1 182 ? 19.599 15.994 11.921 1.00 86.88 182 ALA A CA 1
ATOM 1361 C C . ALA A 1 182 ? 18.717 14.738 11.768 1.00 86.88 182 ALA A C 1
ATOM 1363 O O . ALA A 1 182 ? 17.601 14.707 12.291 1.00 86.88 182 ALA A O 1
ATOM 1364 N N . LEU A 1 183 ? 19.236 13.678 11.137 1.00 89.06 183 LEU A N 1
ATOM 1365 C CA . LEU A 1 183 ? 18.556 12.382 11.040 1.00 89.06 183 LEU A CA 1
ATOM 1366 C C . LEU A 1 183 ? 18.416 11.690 12.403 1.00 89.06 183 LEU A C 1
ATOM 1368 O O . LEU A 1 183 ? 17.318 11.239 12.728 1.00 89.06 183 LEU A O 1
ATOM 1372 N N . ASP A 1 184 ? 19.461 11.689 13.235 1.00 93.44 184 ASP A N 1
ATOM 1373 C CA . ASP A 1 184 ? 19.387 11.129 14.597 1.00 93.44 184 ASP A CA 1
ATOM 1374 C C . ASP A 1 184 ? 18.335 11.866 15.451 1.00 93.44 184 ASP A C 1
ATOM 1376 O O . ASP A 1 184 ? 17.551 11.262 16.192 1.00 93.44 184 ASP A O 1
ATOM 1380 N N . SER A 1 185 ? 18.271 13.193 15.303 1.00 92.81 185 SER A N 1
ATOM 1381 C CA . SER A 1 185 ? 17.277 14.034 15.982 1.00 92.81 185 SER A CA 1
ATOM 1382 C C . SER A 1 185 ? 15.849 13.738 15.503 1.00 92.81 185 SER A C 1
ATOM 1384 O O . SER A 1 185 ? 14.914 13.715 16.311 1.00 92.81 185 SER A O 1
ATOM 1386 N N . LEU A 1 186 ? 15.670 13.474 14.203 1.00 92.88 186 LEU A N 1
ATOM 1387 C CA . LEU A 1 186 ? 14.386 13.074 13.627 1.00 92.88 186 LEU A CA 1
ATOM 1388 C C . LEU A 1 186 ? 13.945 11.695 14.138 1.00 92.88 186 LEU A C 1
ATOM 1390 O O . LEU A 1 186 ? 12.783 11.530 14.518 1.00 92.88 186 LEU A O 1
ATOM 1394 N N . GLU A 1 187 ? 14.856 10.720 14.197 1.00 94.88 187 GLU A N 1
ATOM 1395 C CA . GLU A 1 187 ? 14.566 9.376 14.710 1.00 94.88 187 GLU A CA 1
ATOM 1396 C C . GLU A 1 187 ? 14.107 9.430 16.172 1.00 94.88 187 GLU A C 1
ATOM 1398 O O . GLU A 1 187 ? 13.067 8.859 16.530 1.00 94.88 187 GLU A O 1
ATOM 1403 N N . GLN A 1 188 ? 14.826 10.181 17.012 1.00 96.00 188 GLN A N 1
ATOM 1404 C CA . GLN A 1 188 ? 14.449 10.379 18.409 1.00 96.00 188 GLN A CA 1
ATOM 1405 C C . GLN A 1 188 ? 13.044 10.987 18.532 1.00 96.00 188 GLN A C 1
ATOM 1407 O O . GLN A 1 188 ? 12.232 10.524 19.344 1.00 96.00 188 GLN A O 1
ATOM 1412 N N . LEU A 1 189 ? 12.732 11.987 17.704 1.00 95.38 189 LEU A N 1
ATOM 1413 C CA . LEU A 1 189 ? 11.430 12.649 17.702 1.00 95.38 189 LEU A CA 1
ATOM 1414 C C . LEU A 1 189 ? 10.299 11.706 17.265 1.00 95.38 189 LEU A C 1
ATOM 1416 O O . LEU A 1 189 ? 9.224 11.700 17.872 1.00 95.38 189 LEU A O 1
ATOM 1420 N N . MET A 1 190 ? 10.534 10.868 16.251 1.00 93.25 190 MET A N 1
ATOM 1421 C CA . MET A 1 190 ? 9.569 9.849 15.829 1.00 93.25 190 MET A CA 1
ATOM 1422 C C . MET A 1 190 ? 9.323 8.803 16.924 1.00 93.25 190 MET A C 1
ATOM 1424 O O . MET A 1 190 ? 8.177 8.387 17.134 1.00 93.25 190 MET A O 1
ATOM 1428 N N . GLY A 1 191 ? 10.365 8.424 17.670 1.00 95.12 191 GLY A N 1
ATOM 1429 C CA . GLY A 1 191 ? 10.247 7.566 18.850 1.00 95.12 191 GLY A CA 1
ATOM 1430 C C . GLY A 1 191 ? 9.376 8.188 19.949 1.00 95.12 191 GLY A C 1
ATOM 1431 O O . GLY A 1 191 ? 8.488 7.521 20.492 1.00 95.12 191 GLY A O 1
ATOM 1432 N N . GLU A 1 192 ? 9.569 9.479 20.234 1.00 93.44 192 GLU A N 1
ATOM 1433 C CA . GLU A 1 192 ? 8.756 10.233 21.199 1.00 93.44 192 GLU A CA 1
ATOM 1434 C C . GLU A 1 192 ? 7.285 10.314 20.750 1.00 93.44 192 GLU A C 1
ATOM 1436 O O . GLU A 1 192 ? 6.376 9.994 21.523 1.00 93.44 192 GLU A O 1
ATOM 1441 N N . ALA A 1 193 ? 7.035 10.628 19.474 1.00 91.69 193 ALA A N 1
ATOM 1442 C CA . ALA A 1 193 ? 5.689 10.671 18.899 1.00 91.69 193 ALA A CA 1
ATOM 1443 C C . ALA A 1 193 ? 4.964 9.313 18.999 1.00 91.69 193 ALA A C 1
ATOM 1445 O O . ALA A 1 193 ? 3.774 9.243 19.337 1.00 91.69 193 ALA A O 1
ATOM 1446 N N . ALA A 1 194 ? 5.680 8.214 18.740 1.00 92.19 194 ALA A N 1
ATOM 1447 C CA . ALA A 1 194 ? 5.147 6.862 18.876 1.00 92.19 194 ALA A CA 1
ATOM 1448 C C . ALA A 1 194 ? 4.801 6.526 20.338 1.00 92.19 194 ALA A C 1
ATOM 1450 O O . ALA A 1 194 ? 3.751 5.926 20.603 1.00 92.19 194 ALA A O 1
ATOM 1451 N N . ALA A 1 195 ? 5.635 6.950 21.292 1.00 91.69 195 ALA A N 1
ATOM 1452 C CA . ALA A 1 195 ? 5.372 6.779 22.719 1.00 91.69 195 ALA A CA 1
ATOM 1453 C C . ALA A 1 195 ? 4.113 7.545 23.163 1.00 91.69 195 ALA A C 1
ATOM 1455 O O . ALA A 1 195 ? 3.247 6.951 23.814 1.00 91.69 195 ALA A O 1
ATOM 1456 N N . VAL A 1 196 ? 3.949 8.805 22.735 1.00 88.81 196 VAL A N 1
ATOM 1457 C CA . VAL A 1 196 ? 2.742 9.610 23.016 1.00 88.81 196 VAL A CA 1
ATOM 1458 C C . VAL A 1 196 ? 1.491 8.921 22.476 1.00 88.81 196 VAL A C 1
ATOM 1460 O O . VAL A 1 196 ? 0.488 8.824 23.185 1.00 88.81 196 VAL A O 1
ATOM 1463 N N . ARG A 1 197 ? 1.544 8.370 21.257 1.00 88.44 197 ARG A N 1
ATOM 1464 C CA . ARG A 1 197 ? 0.418 7.623 20.673 1.00 88.44 197 ARG A CA 1
ATOM 1465 C C . ARG A 1 197 ? 0.073 6.377 21.491 1.00 88.44 197 ARG A C 1
ATOM 1467 O O . ARG A 1 197 ? -1.102 6.132 21.761 1.00 88.44 197 ARG A O 1
ATOM 1474 N N . LYS A 1 198 ? 1.079 5.607 21.913 1.00 92.06 198 LYS A N 1
ATOM 1475 C CA . LYS A 1 198 ? 0.884 4.402 22.734 1.00 92.06 198 LYS A CA 1
ATOM 1476 C C . LYS A 1 198 ? 0.249 4.737 24.086 1.00 92.06 198 LYS A C 1
ATOM 1478 O O . LYS A 1 198 ? -0.668 4.045 24.525 1.00 92.06 198 LYS A O 1
ATOM 1483 N N . GLU A 1 199 ? 0.699 5.812 24.725 1.00 89.38 199 GLU A N 1
ATOM 1484 C CA . GLU A 1 199 ? 0.151 6.266 26.004 1.00 89.38 199 GLU A CA 1
ATOM 1485 C C . GLU A 1 199 ? -1.271 6.828 25.838 1.00 89.38 199 GLU A C 1
ATOM 1487 O O . GLU A 1 199 ? -2.163 6.504 26.623 1.00 89.38 199 GLU A O 1
ATOM 1492 N N . ALA A 1 200 ? -1.527 7.567 24.755 1.00 86.50 200 ALA A N 1
ATOM 1493 C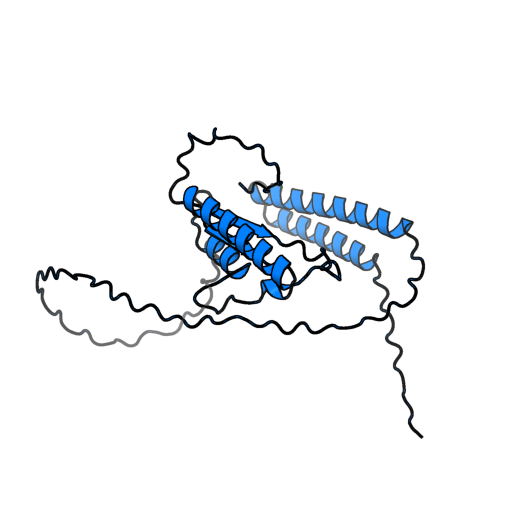 CA . ALA A 1 200 ? -2.851 8.070 24.394 1.00 86.50 200 ALA A CA 1
ATOM 1494 C C . ALA A 1 200 ? -3.875 6.951 24.147 1.00 86.50 200 ALA A C 1
ATOM 1496 O O . ALA A 1 200 ? -5.044 7.107 24.510 1.00 86.50 200 ALA A O 1
ATOM 1497 N N . MET A 1 201 ? -3.440 5.832 23.558 1.00 86.94 201 MET A N 1
ATOM 1498 C CA . MET A 1 201 ? -4.270 4.646 23.316 1.00 86.94 201 MET A CA 1
ATOM 1499 C C . MET A 1 201 ? -4.585 3.863 24.594 1.00 86.94 201 MET A C 1
ATOM 1501 O O . MET A 1 201 ? -5.595 3.169 24.643 1.00 86.94 201 MET A O 1
ATOM 1505 N N . SER A 1 202 ? -3.761 3.984 25.639 1.00 91.81 202 SER A N 1
ATOM 1506 C CA . SER A 1 202 ? -3.981 3.271 26.906 1.00 91.81 202 SER A CA 1
ATOM 1507 C C . SER A 1 202 ? -5.194 3.776 27.701 1.00 91.81 202 SER A C 1
ATOM 1509 O O . SER A 1 202 ? -5.609 3.126 28.654 1.00 91.81 202 SER A O 1
ATOM 1511 N N . GLY A 1 203 ? -5.756 4.936 27.335 1.00 87.88 203 GLY A N 1
ATOM 1512 C CA . GLY A 1 203 ? -6.906 5.540 28.015 1.00 87.88 203 GLY A CA 1
ATOM 1513 C C . GLY A 1 203 ? -6.593 6.171 29.378 1.00 87.88 203 GLY A C 1
ATOM 1514 O O . GLY A 1 203 ? -7.485 6.758 29.983 1.00 87.88 203 GLY A O 1
ATOM 1515 N N . ASN A 1 204 ? -5.342 6.100 29.847 1.00 89.38 204 ASN A N 1
ATOM 1516 C CA . ASN A 1 204 ? -4.924 6.641 31.146 1.00 89.38 204 ASN A CA 1
ATOM 1517 C C . ASN A 1 204 ? -4.554 8.133 31.117 1.00 89.38 204 ASN A C 1
ATOM 1519 O O . ASN A 1 204 ? -4.438 8.746 32.177 1.00 89.38 204 ASN A O 1
ATOM 1523 N N . LEU A 1 205 ? -4.358 8.728 29.934 1.00 89.19 205 LEU A N 1
ATOM 1524 C CA . LEU A 1 205 ? -3.992 10.139 29.806 1.00 89.19 205 LEU A CA 1
ATOM 1525 C C . LEU A 1 205 ? -5.236 11.006 29.530 1.00 89.19 205 LEU A C 1
ATOM 1527 O O . LEU A 1 205 ? -5.935 10.744 28.545 1.00 89.19 205 LEU A O 1
ATOM 1531 N N . PRO A 1 206 ? -5.513 12.050 30.334 1.00 93.56 206 PRO A N 1
ATOM 1532 C CA . PRO A 1 206 ? -6.594 12.986 30.048 1.00 93.56 206 PRO A CA 1
ATOM 1533 C C . PRO A 1 206 ? -6.331 13.745 28.743 1.00 93.56 206 PRO A C 1
ATOM 1535 O O . PRO A 1 206 ? -5.187 14.032 28.387 1.00 93.56 206 PRO A O 1
ATOM 1538 N N . ASP A 1 207 ? -7.411 14.087 28.042 1.00 89.50 207 ASP A N 1
ATOM 1539 C CA . ASP A 1 207 ? -7.369 14.628 26.681 1.00 89.50 207 ASP A CA 1
ATOM 1540 C C . ASP A 1 207 ? -6.513 15.895 26.545 1.00 89.50 207 ASP A C 1
ATOM 1542 O O . ASP A 1 207 ? -5.719 16.014 25.616 1.00 89.50 207 ASP A O 1
ATOM 1546 N N . GLU A 1 208 ? -6.591 16.781 27.539 1.00 93.44 208 GLU A N 1
ATOM 1547 C CA . GLU A 1 208 ? -5.810 18.019 27.596 1.00 93.44 208 GLU A CA 1
ATOM 1548 C C . GLU A 1 208 ? -4.297 17.758 27.550 1.00 93.44 208 GLU A C 1
ATOM 1550 O O . GLU A 1 208 ? -3.569 18.391 26.789 1.00 93.44 208 GLU A O 1
ATOM 1555 N N . VAL A 1 209 ? -3.825 16.763 28.306 1.00 94.50 209 VAL A N 1
ATOM 1556 C CA . VAL A 1 209 ? -2.399 16.410 28.357 1.00 94.50 209 VAL A CA 1
ATOM 1557 C C . VAL A 1 209 ? -1.962 15.752 27.048 1.00 94.50 209 VAL A C 1
ATOM 1559 O O . VAL A 1 209 ? -0.843 15.978 26.590 1.00 94.50 209 VAL A O 1
ATOM 1562 N N . ARG A 1 210 ? -2.843 14.972 26.402 1.00 87.94 210 ARG A N 1
ATOM 1563 C CA . ARG A 1 210 ? -2.554 14.390 25.079 1.00 87.94 210 ARG A CA 1
ATOM 1564 C C . ARG A 1 210 ? -2.369 15.480 24.033 1.00 87.94 210 ARG A C 1
ATOM 1566 O O . ARG A 1 210 ? -1.410 15.419 23.267 1.00 87.94 210 ARG A O 1
ATOM 1573 N N . ARG A 1 211 ? -3.258 16.478 24.030 1.00 92.81 211 ARG A N 1
ATOM 1574 C CA . ARG A 1 211 ? -3.186 17.623 23.118 1.00 92.81 211 ARG A CA 1
ATOM 1575 C C . ARG A 1 211 ? -1.906 18.424 23.336 1.00 92.81 211 ARG A C 1
ATOM 1577 O O . ARG A 1 211 ? -1.195 18.665 22.369 1.00 92.81 211 ARG A O 1
ATOM 1584 N N . GLN A 1 212 ? -1.583 18.752 24.587 1.00 95.56 212 GLN A N 1
ATOM 1585 C CA . GLN A 1 212 ? -0.377 19.514 24.917 1.00 95.56 212 GLN A CA 1
ATOM 1586 C C . GLN A 1 212 ? 0.906 18.795 24.475 1.00 95.56 212 GLN A C 1
ATOM 1588 O O . GLN A 1 212 ? 1.790 19.416 23.891 1.00 95.56 212 GLN A O 1
ATOM 1593 N N . ARG A 1 213 ? 1.008 17.476 24.699 1.00 92.38 213 ARG A N 1
ATOM 1594 C CA . ARG A 1 213 ? 2.182 16.705 24.254 1.00 92.38 213 ARG A CA 1
ATOM 1595 C C . ARG A 1 213 ? 2.279 16.614 22.735 1.00 92.38 213 ARG A C 1
ATOM 1597 O O . ARG A 1 213 ? 3.372 16.730 22.199 1.00 92.38 213 ARG A O 1
ATOM 1604 N N . ALA A 1 214 ? 1.153 16.438 22.044 1.00 92.06 214 ALA A N 1
ATOM 1605 C CA . ALA A 1 214 ? 1.136 16.438 20.584 1.00 92.06 214 ALA A CA 1
ATOM 1606 C C . ALA A 1 214 ? 1.583 17.794 20.006 1.00 92.06 214 ALA A C 1
ATOM 1608 O O . ALA A 1 214 ? 2.341 17.821 19.040 1.00 92.06 214 ALA A O 1
ATOM 1609 N N . GLU A 1 215 ? 1.156 18.902 20.618 1.00 95.19 215 GLU A N 1
ATOM 1610 C CA . GLU A 1 215 ? 1.574 20.259 20.249 1.00 95.19 215 GLU A CA 1
ATOM 1611 C C . GLU A 1 215 ? 3.082 20.467 20.452 1.00 95.19 215 GLU A C 1
ATOM 1613 O O . GLU A 1 215 ? 3.762 20.974 19.561 1.00 95.19 215 GLU A O 1
ATOM 1618 N N . GLU A 1 216 ? 3.633 20.004 21.577 1.00 96.38 216 GLU A N 1
ATOM 1619 C CA . GLU A 1 216 ? 5.072 20.075 21.847 1.00 96.38 216 GLU A CA 1
ATOM 1620 C C . GLU A 1 216 ? 5.887 19.280 20.813 1.00 96.38 216 GLU A C 1
ATOM 1622 O O . GLU A 1 216 ? 6.865 19.795 20.264 1.00 96.38 216 GLU A O 1
ATOM 1627 N N . THR A 1 217 ? 5.474 18.046 20.498 1.00 94.12 217 THR A N 1
ATOM 1628 C CA . THR A 1 217 ? 6.143 17.230 19.473 1.00 94.12 217 THR A CA 1
ATOM 1629 C C . THR A 1 217 ? 6.041 17.874 18.086 1.00 94.12 217 THR A C 1
ATOM 1631 O O . THR A 1 217 ? 7.011 17.846 17.330 1.00 94.12 217 THR A O 1
ATOM 1634 N N . ALA A 1 218 ? 4.907 18.502 17.760 1.00 94.69 218 ALA A N 1
ATOM 1635 C CA . ALA A 1 218 ? 4.729 19.214 16.496 1.00 94.69 218 ALA A CA 1
ATOM 1636 C C . ALA A 1 218 ? 5.643 20.446 16.390 1.00 94.69 218 ALA A C 1
ATOM 1638 O O . ALA A 1 218 ? 6.274 20.641 15.355 1.00 94.69 218 ALA A O 1
ATOM 1639 N N . MET A 1 219 ? 5.784 21.238 17.460 1.00 96.06 219 MET A N 1
ATOM 1640 C CA . MET A 1 219 ? 6.717 22.373 17.474 1.00 96.06 219 MET A CA 1
ATOM 1641 C C . MET A 1 219 ? 8.175 21.927 17.312 1.00 96.06 219 MET A C 1
ATOM 1643 O O . MET A 1 219 ? 8.929 22.558 16.573 1.00 96.06 219 MET A O 1
ATOM 1647 N N . LYS A 1 220 ? 8.574 20.815 17.949 1.00 94.69 220 LYS A N 1
ATOM 1648 C CA . LYS A 1 220 ? 9.910 20.224 17.754 1.00 94.69 220 LYS A CA 1
ATOM 1649 C C . LYS A 1 220 ? 10.134 19.804 16.295 1.00 94.69 220 LYS A C 1
ATOM 1651 O O . LYS A 1 220 ? 11.209 20.061 15.764 1.00 94.69 220 LYS A O 1
ATOM 1656 N N . LEU A 1 221 ? 9.121 19.222 15.642 1.00 92.94 221 LEU A N 1
ATOM 1657 C CA . LEU A 1 221 ? 9.196 18.829 14.230 1.00 92.94 221 LEU A CA 1
ATOM 1658 C C . LEU A 1 221 ? 9.356 20.046 13.311 1.00 92.94 221 LEU A C 1
ATOM 1660 O O . LEU A 1 221 ? 10.216 20.034 12.439 1.00 92.94 221 LEU A O 1
ATOM 1664 N N . VAL A 1 222 ? 8.564 21.101 13.524 1.00 92.69 222 VAL A N 1
ATOM 1665 C CA . VAL A 1 222 ? 8.642 22.335 12.724 1.00 92.69 222 VAL A CA 1
ATOM 1666 C C . VAL A 1 222 ? 10.004 23.008 12.883 1.00 92.69 222 VAL A C 1
ATOM 1668 O O . VAL A 1 222 ? 10.591 23.422 11.891 1.00 92.69 222 VAL A O 1
ATOM 1671 N N . ASN A 1 223 ? 10.545 23.065 14.103 1.00 92.50 223 ASN A N 1
ATOM 1672 C CA . ASN A 1 223 ? 11.877 23.627 14.333 1.00 92.50 223 ASN A CA 1
ATOM 1673 C C . ASN A 1 223 ? 12.984 22.785 13.679 1.00 92.50 223 ASN A C 1
ATOM 1675 O O . ASN A 1 223 ? 13.945 23.348 13.164 1.00 92.50 223 ASN A O 1
ATOM 1679 N N . LEU A 1 224 ? 12.853 21.453 13.688 1.00 91.50 224 LEU A N 1
ATOM 1680 C CA . LEU A 1 224 ? 13.808 20.559 13.032 1.00 91.50 224 LEU A CA 1
ATOM 1681 C C . LEU A 1 224 ? 13.774 20.735 11.507 1.00 91.50 224 LEU A C 1
ATOM 1683 O O . LEU A 1 224 ? 14.824 20.878 10.890 1.00 91.50 224 LEU A O 1
ATOM 1687 N N . LEU A 1 225 ? 12.575 20.787 10.919 1.00 88.81 225 LEU A N 1
ATOM 1688 C CA . LEU A 1 225 ? 12.388 21.008 9.483 1.00 88.81 225 LEU A CA 1
ATOM 1689 C C . LEU A 1 225 ? 12.829 22.407 9.049 1.00 88.81 225 LEU A C 1
ATOM 1691 O O . LEU A 1 225 ? 13.405 22.541 7.986 1.00 88.81 225 LEU A O 1
ATOM 1695 N N . GLY A 1 226 ? 12.622 23.435 9.876 1.00 87.50 226 GLY A N 1
ATOM 1696 C CA . GLY A 1 226 ? 13.127 24.781 9.592 1.00 87.50 226 GLY A CA 1
ATOM 1697 C C . GLY A 1 226 ? 14.647 24.910 9.731 1.00 87.50 226 GLY A C 1
ATOM 1698 O O . GLY A 1 226 ? 15.231 25.831 9.178 1.00 87.50 226 GLY A O 1
ATOM 1699 N N . SER A 1 227 ? 15.295 24.005 10.472 1.00 84.19 227 SER A N 1
ATOM 1700 C CA . SER A 1 227 ? 16.758 23.915 10.529 1.00 84.19 227 SER A CA 1
ATOM 1701 C C . SER A 1 227 ? 17.339 23.080 9.387 1.00 84.19 227 SER A C 1
ATOM 1703 O O . SER A 1 227 ? 18.508 23.260 9.056 1.00 84.19 227 SER A O 1
ATOM 1705 N N . MET A 1 228 ? 16.557 22.158 8.819 1.00 83.00 228 MET A N 1
ATOM 1706 C CA . MET A 1 228 ? 16.832 21.524 7.532 1.00 83.00 228 MET A CA 1
ATOM 1707 C C . MET A 1 228 ? 16.366 22.487 6.445 1.00 83.00 228 MET A C 1
ATOM 1709 O O . MET A 1 228 ? 15.359 22.255 5.785 1.00 83.00 228 MET A O 1
ATOM 1713 N N . ASP A 1 229 ? 17.061 23.615 6.337 1.00 73.81 229 ASP A N 1
ATOM 1714 C CA . ASP A 1 229 ? 16.833 24.587 5.279 1.00 73.81 229 ASP A CA 1
ATOM 1715 C C . ASP A 1 229 ? 17.141 23.890 3.949 1.00 73.81 229 ASP A C 1
ATOM 1717 O O . ASP A 1 229 ? 18.298 23.719 3.560 1.00 73.81 229 ASP A O 1
ATOM 1721 N N . PHE A 1 230 ? 16.095 23.350 3.322 1.00 67.69 230 PHE A N 1
ATOM 1722 C CA . PHE A 1 230 ? 16.134 22.877 1.950 1.00 67.69 230 PHE A CA 1
ATOM 1723 C C . PHE A 1 230 ? 16.309 24.139 1.138 1.00 67.69 230 PHE A C 1
ATOM 1725 O O . PHE A 1 230 ? 15.313 24.808 0.881 1.00 67.69 230 PHE A O 1
ATOM 1732 N N . GLY A 1 231 ? 17.575 24.491 0.889 1.00 57.16 231 GLY A N 1
ATOM 1733 C CA . GLY A 1 231 ? 17.962 25.707 0.196 1.00 57.16 231 GLY A CA 1
ATOM 1734 C C . GLY A 1 231 ? 16.992 25.933 -0.943 1.00 57.16 231 GLY A C 1
ATOM 1735 O O . GLY A 1 231 ? 16.927 25.114 -1.858 1.00 57.16 231 GLY A O 1
ATOM 1736 N N . ASP A 1 232 ? 16.175 26.973 -0.784 1.00 58.78 232 ASP A N 1
ATOM 1737 C CA . ASP A 1 232 ? 15.304 27.498 -1.819 1.00 58.78 232 ASP A CA 1
ATOM 1738 C C . ASP A 1 232 ? 16.289 27.874 -2.927 1.00 58.78 232 ASP A C 1
ATOM 1740 O O . ASP A 1 232 ? 16.986 28.887 -2.830 1.00 58.78 232 ASP A O 1
ATOM 1744 N N . GLU A 1 233 ? 16.507 26.952 -3.871 1.00 62.28 233 GLU A N 1
ATOM 1745 C CA . GLU A 1 233 ? 17.266 27.211 -5.084 1.00 62.28 233 GLU A CA 1
ATOM 1746 C C . GLU A 1 233 ? 16.485 28.331 -5.756 1.00 62.28 233 GLU A C 1
ATOM 1748 O O . GLU A 1 233 ? 15.435 28.088 -6.348 1.00 62.28 233 GLU A O 1
ATOM 1753 N N . GLU A 1 234 ? 16.928 29.571 -5.522 1.00 60.44 234 GLU A N 1
ATOM 1754 C CA . GL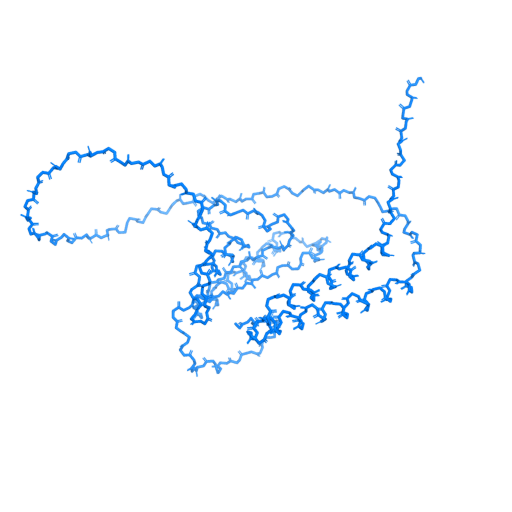U A 1 234 ? 16.377 30.759 -6.153 1.00 60.44 234 GLU A CA 1
ATOM 1755 C C . GLU A 1 234 ? 16.400 30.476 -7.654 1.00 60.44 234 GLU A C 1
ATOM 1757 O O . GLU A 1 234 ? 17.468 30.440 -8.263 1.00 60.44 234 GLU A O 1
ATOM 1762 N N . GLU A 1 235 ? 15.226 30.174 -8.220 1.00 61.94 235 GLU A N 1
ATOM 1763 C CA . GLU A 1 235 ? 15.044 29.998 -9.653 1.00 61.94 235 GLU A CA 1
ATOM 1764 C C . GLU A 1 235 ? 15.556 31.287 -10.307 1.00 61.94 235 GLU A C 1
ATOM 1766 O O . GLU A 1 235 ? 14.917 32.336 -10.204 1.00 61.94 235 GLU A O 1
ATOM 1771 N N . GLU A 1 236 ? 16.750 31.233 -10.909 1.00 62.97 236 GLU A N 1
ATOM 1772 C CA . GLU A 1 236 ? 17.266 32.329 -11.718 1.00 62.97 236 GLU A CA 1
ATOM 1773 C C . GLU A 1 236 ? 16.251 32.549 -12.850 1.00 62.97 236 GLU A C 1
ATOM 1775 O O . GLU A 1 236 ? 16.098 31.718 -13.746 1.00 62.97 236 GLU A O 1
ATOM 1780 N N . GLU A 1 237 ? 15.487 33.644 -12.758 1.00 67.44 237 GLU A N 1
ATOM 1781 C CA . GLU A 1 237 ? 14.631 34.132 -13.835 1.00 67.44 237 GLU A CA 1
ATOM 1782 C C . GLU A 1 237 ? 15.534 34.435 -15.040 1.00 67.44 237 GLU A C 1
ATOM 1784 O O . GLU A 1 237 ? 16.129 35.509 -15.142 1.00 67.44 237 GLU A O 1
ATOM 1789 N N . ASP A 1 238 ? 15.657 33.463 -15.945 1.00 63.19 238 ASP A N 1
ATOM 1790 C CA . ASP A 1 238 ? 16.255 33.641 -17.264 1.00 63.19 238 ASP A CA 1
ATOM 1791 C C . ASP A 1 238 ? 15.405 34.647 -18.067 1.00 63.19 238 ASP A C 1
ATOM 1793 O O . ASP A 1 238 ? 14.477 34.292 -18.803 1.00 63.19 238 ASP A O 1
ATOM 1797 N N . ASP A 1 239 ? 15.723 35.933 -17.910 1.00 68.38 239 ASP A N 1
ATOM 1798 C CA . ASP A 1 239 ? 15.284 37.030 -18.773 1.00 68.38 239 ASP A CA 1
ATOM 1799 C C . ASP A 1 239 ? 15.896 36.847 -20.180 1.00 68.38 239 ASP A C 1
ATOM 1801 O O . ASP A 1 239 ? 16.923 37.433 -20.538 1.00 68.38 239 ASP A O 1
ATOM 1805 N N . ASP A 1 240 ? 15.256 36.011 -20.999 1.00 69.38 240 ASP A N 1
ATOM 1806 C CA . ASP A 1 240 ? 15.594 35.788 -22.410 1.00 69.38 240 ASP A CA 1
ATOM 1807 C C . ASP A 1 240 ? 15.138 36.995 -23.269 1.00 69.38 240 ASP A C 1
ATOM 1809 O O . ASP A 1 240 ? 14.088 36.995 -23.926 1.00 69.38 240 ASP A O 1
ATOM 1813 N N . ASP A 1 241 ? 15.918 38.082 -23.218 1.00 70.75 241 ASP A N 1
ATOM 1814 C CA . ASP A 1 241 ? 15.738 39.296 -24.027 1.00 70.75 241 ASP A CA 1
ATOM 1815 C C . ASP A 1 241 ? 16.165 39.048 -25.487 1.00 70.75 241 ASP A C 1
ATOM 1817 O O . ASP A 1 241 ? 17.326 39.176 -25.884 1.00 70.75 241 ASP A O 1
ATOM 1821 N N . SER A 1 242 ? 15.190 38.676 -26.315 1.00 73.19 242 SER A N 1
ATOM 1822 C CA . SER A 1 242 ? 15.341 38.541 -27.764 1.00 73.19 242 SER A CA 1
ATOM 1823 C C . SER A 1 242 ? 15.380 39.914 -28.458 1.00 73.19 242 SER A C 1
ATOM 1825 O O . SER A 1 242 ? 14.325 40.516 -28.679 1.00 73.19 242 SER A O 1
ATOM 1827 N N . THR A 1 243 ? 16.563 40.370 -28.901 1.00 67.56 243 THR A N 1
ATOM 1828 C CA . THR A 1 243 ? 16.700 41.445 -29.914 1.00 67.56 243 THR A CA 1
ATOM 1829 C C . THR A 1 243 ? 17.669 41.092 -31.040 1.00 67.56 243 THR A C 1
ATOM 1831 O O . THR A 1 243 ? 18.787 40.615 -30.749 1.00 67.56 243 THR A O 1
#